Protein AF-0000000068840079 (afdb_homodimer)

Organism: Emiliania huxleyi (strain CCMP1516) (NCBI:txid280463)

Secondary structure (DSSP, 8-state):
--HHHHHHHHHHHHHHHHHHHHHHHHHHHS-SSS--TT-HHHHHHHHHHHHHHHHHHHHHHHHHHHHHHHHHHHHHHHHHHHHH-HHHHHHHHHHHHHHHS--PBTT----S----/--HHHHHHHHHHHHHHHHHHHHHHHHHHHS-SSS--TT-HHHHHHHHHHHHHHHHHHHHHHHHHHHHHHHHHHHHHHHHHHHHH-HHHHHHHHHHHHHHHS--PBTT--S-TT---

Sequence (232 aa):
MRAAPKRLAAFYSVLGVSFIALLLRTLLAQPLLPFRLDDAEWSSTWLLTTVADYYVSTLCLCGVIVATDGWRVGGLWAALCCVLGSAFACLWVVRRLLQRGTLRLAGSADGAFAYDMRAAPKRLAAFYSVLGVSFIALLLRTLLAQPLLPFRLDDAEWSSTWLLTTVADYYVSTLCLCGVIVATDGWRVGGLWAALCCVLGSAFACLWVVRRLLQRGTLRLAGSADGAFAYD

Radius of gyration: 18.55 Å; Cα contacts (8 Å, |Δi|>4): 318; chains: 2; bounding box: 38×61×53 Å

Solvent-accessible surface area (backbone atoms only — not comparable to full-atom values): 11900 Å² total; per-residue (Å²): 134,74,59,61,31,51,52,50,28,50,52,34,48,51,52,19,54,52,46,48,52,51,49,50,53,45,43,73,76,46,55,69,74,73,79,50,55,81,35,18,66,54,16,29,53,51,27,54,52,39,48,52,38,28,51,54,33,44,48,55,45,32,49,30,41,25,55,45,54,34,69,68,61,14,40,50,53,37,48,41,28,71,73,72,27,31,38,47,44,25,48,51,51,29,53,38,21,74,74,68,55,51,53,23,38,46,82,48,72,71,71,73,84,60,80,122,135,74,57,61,30,51,52,52,26,50,52,35,48,50,53,20,53,52,46,50,53,52,50,49,53,43,43,71,76,45,55,69,75,73,78,50,56,80,34,19,67,54,16,28,53,51,26,54,53,38,48,52,37,29,52,52,32,44,48,55,44,32,49,28,39,26,56,46,55,34,70,68,60,13,42,48,55,36,48,42,29,71,73,71,27,30,40,48,45,24,48,51,52,28,52,39,21,75,74,68,54,52,52,24,38,46,83,52,79,83,60,78,84,53,76,122

Foldseek 3Di:
DVVVVVVVVVVLVVLVVVLVVLVVVLCVVANPPPPDCVDPVNVVSVVVSVLSVQLSVLVVVLVVQCVVPNCPVSVVLSVCCNPVHCVSVVVVVVVCCVVPVDDDDPPPPPDDPPPD/DVVVVVVVVVVLVVLVVVLVVLVVVLCVVANPPPPDCVDPVNVVSVVVSVLSVQLSVLVVVLVVQCVVPNCPVSVVLSVCCNPVHCVSVVVVVVVCCVVPVDDDDPPPPPDDPPPD

InterPro domains:
  IPR009943 Protein of unknown function DUF1475 [PF07343] (11-99)

Nearest PDB structures (foldseek):
  2elb-assembly1_A-2  TM=3.733E-01  e=2.357E+00  Homo sapiens
  2q12-assembly1_A-2  TM=3.387E-01  e=2.642E+00  Homo sapiens
  6q0x-assembly1_A  TM=4.113E-01  e=7.816E+00  Saccharomyces cerevisiae W303
  2elb-assembly1_A-2  TM=3.711E-01  e=2.357E+00  Homo sapiens
  2q12-assembly1_A-2  TM=3.387E-01  e=2.642E+00  Homo sapiens

pLDDT: mean 91.7, std 16.76, range [23.38, 98.81]

Structure (mmCIF, N/CA/C/O backbone):
data_AF-0000000068840079-model_v1
#
loop_
_entity.id
_entity.type
_entity.pdbx_description
1 polymer 'Uncharacterized protein'
#
loop_
_atom_site.group_PDB
_atom_site.id
_atom_site.type_symbol
_atom_site.label_atom_id
_atom_site.label_alt_id
_atom_site.label_comp_id
_atom_site.label_asym_id
_atom_site.label_entity_id
_atom_site.label_seq_id
_atom_site.pdbx_PDB_ins_code
_atom_site.Cartn_x
_atom_site.Cartn_y
_atom_site.Cartn_z
_atom_site.occupancy
_atom_site.B_iso_or_equiv
_atom_site.auth_seq_id
_atom_site.auth_comp_id
_atom_site.auth_asym_id
_atom_site.auth_atom_id
_atom_site.pdbx_PDB_model_num
ATOM 1 N N . MET A 1 1 ? -19.469 21.344 3.562 1 44.03 1 MET A N 1
ATOM 2 C CA . MET A 1 1 ? -18.031 21.188 3.336 1 44.03 1 MET A CA 1
ATOM 3 C C . MET A 1 1 ? -17.531 19.859 3.885 1 44.03 1 MET A C 1
ATOM 5 O O . MET A 1 1 ? -16.375 19.484 3.674 1 44.03 1 MET A O 1
ATOM 9 N N . ARG A 1 2 ? -18.516 19.172 4.91 1 63.12 2 ARG A N 1
ATOM 10 C CA . ARG A 1 2 ? -18.281 17.938 5.66 1 63.12 2 ARG A CA 1
ATOM 11 C C . ARG A 1 2 ? -18.562 16.719 4.797 1 63.12 2 ARG A C 1
ATOM 13 O O . ARG A 1 2 ? -18.219 15.594 5.176 1 63.12 2 ARG A O 1
ATOM 20 N N . ALA A 1 3 ? -19.016 16.969 3.479 1 74.88 3 ALA A N 1
ATOM 21 C CA . ALA A 1 3 ? -19.531 15.867 2.668 1 74.88 3 ALA A CA 1
ATOM 22 C C . ALA A 1 3 ? -18.406 15.094 1.996 1 74.88 3 ALA A C 1
ATOM 24 O O . ALA A 1 3 ? -18.484 13.867 1.859 1 74.88 3 ALA A O 1
ATOM 25 N N . ALA A 1 4 ? -17.359 15.664 1.649 1 84.5 4 ALA A N 1
ATOM 26 C CA . ALA A 1 4 ? -16.266 15.047 0.891 1 84.5 4 ALA A CA 1
ATOM 27 C C . ALA A 1 4 ? -15.539 14 1.73 1 84.5 4 ALA A C 1
ATOM 29 O O . ALA A 1 4 ? -15.383 12.852 1.308 1 84.5 4 ALA A O 1
ATOM 30 N N . PRO A 1 5 ? -15.398 14.297 2.941 1 89.38 5 PRO A N 1
ATOM 31 C CA . PRO A 1 5 ? -14.75 13.273 3.76 1 89.38 5 PRO A CA 1
ATOM 32 C C . PRO A 1 5 ? -15.648 12.055 4.008 1 89.38 5 PRO A C 1
ATOM 34 O O . PRO A 1 5 ? -15.156 10.93 4.082 1 89.38 5 PRO A O 1
ATOM 37 N N . LYS A 1 6 ? -16.875 12.266 4.121 1 93.5 6 LYS A N 1
ATOM 38 C CA . LYS A 1 6 ? -17.797 11.148 4.352 1 93.5 6 LYS A CA 1
ATOM 39 C C . LYS A 1 6 ? -17.875 10.242 3.121 1 93.5 6 LYS A C 1
ATOM 41 O O . LYS A 1 6 ? -17.938 9.023 3.246 1 93.5 6 LYS A O 1
ATOM 46 N N . ARG A 1 7 ? -17.938 10.82 2.004 1 95.81 7 ARG A N 1
ATOM 47 C CA . ARG A 1 7 ? -17.969 10.039 0.77 1 95.81 7 ARG A CA 1
ATOM 48 C C . ARG A 1 7 ? -16.688 9.234 0.608 1 95.81 7 ARG A C 1
ATOM 50 O O . ARG A 1 7 ? -16.719 8.07 0.196 1 95.81 7 ARG A O 1
ATOM 57 N N . LEU A 1 8 ? -15.555 9.867 0.824 1 97 8 LEU A N 1
ATOM 58 C CA . LEU A 1 8 ? -14.289 9.156 0.757 1 97 8 LEU A CA 1
ATOM 59 C C . LEU A 1 8 ? -14.242 8.023 1.779 1 97 8 LEU A C 1
ATOM 61 O O . LEU A 1 8 ? -13.766 6.93 1.477 1 97 8 LEU A O 1
ATOM 65 N N . ALA A 1 9 ? -14.734 8.328 2.949 1 98.31 9 ALA A N 1
ATOM 66 C CA . ALA A 1 9 ? -14.781 7.289 3.975 1 98.31 9 ALA A CA 1
ATOM 67 C C . ALA A 1 9 ? -15.641 6.109 3.523 1 98.31 9 ALA A C 1
ATOM 69 O O . ALA A 1 9 ? -15.297 4.953 3.773 1 98.31 9 ALA A O 1
ATOM 70 N N . ALA A 1 10 ? -16.781 6.418 2.938 1 98.31 10 ALA A N 1
ATOM 71 C CA . ALA A 1 10 ? -17.641 5.359 2.402 1 98.31 10 ALA A CA 1
ATOM 72 C C . ALA A 1 10 ? -16.891 4.543 1.349 1 98.31 10 ALA A C 1
ATOM 74 O O . ALA A 1 10 ? -17 3.312 1.326 1 98.31 10 ALA A O 1
ATOM 75 N N . PHE A 1 11 ? -16.203 5.215 0.461 1 98.38 11 PHE A N 1
ATOM 76 C CA . PHE A 1 11 ? -15.422 4.559 -0.581 1 98.38 11 PHE A CA 1
ATOM 77 C C . PHE A 1 11 ? -14.422 3.582 0.027 1 98.38 11 PHE A C 1
ATOM 79 O O . PHE A 1 11 ? -14.383 2.41 -0.352 1 98.38 11 PHE A O 1
ATOM 86 N N . TYR A 1 12 ? -13.641 3.998 0.976 1 98.69 12 TYR A N 1
ATOM 87 C CA . TYR A 1 12 ? -12.617 3.145 1.579 1 98.69 12 TYR A CA 1
ATOM 88 C C . TYR A 1 12 ? -13.258 2.051 2.428 1 98.69 12 TYR A C 1
ATOM 90 O O . TYR A 1 12 ? -12.695 0.967 2.584 1 98.69 12 TYR A O 1
ATOM 98 N N . SER A 1 13 ? -14.453 2.314 3 1 98.75 13 SER A N 1
ATOM 99 C CA . SER A 1 13 ? -15.164 1.26 3.709 1 98.75 13 SER A CA 1
ATOM 100 C C . SER A 1 13 ? -15.555 0.126 2.768 1 98.75 13 SER A C 1
ATOM 102 O O . SER A 1 13 ? -15.367 -1.049 3.09 1 98.75 13 SER A O 1
ATOM 104 N N . VAL A 1 14 ? -16.078 0.481 1.646 1 98.69 14 VAL A N 1
ATOM 105 C CA . VAL A 1 14 ? -16.469 -0.521 0.663 1 98.69 14 VAL A CA 1
ATOM 106 C C . VAL A 1 14 ? -15.25 -1.293 0.183 1 98.69 14 VAL A C 1
ATOM 108 O O . VAL A 1 14 ? -15.281 -2.521 0.066 1 98.69 14 VAL A O 1
ATOM 111 N N . LEU A 1 15 ? -14.141 -0.587 -0.078 1 98.69 15 LEU A N 1
ATOM 112 C CA . LEU A 1 15 ? -12.898 -1.224 -0.501 1 98.69 15 LEU A CA 1
ATOM 113 C C . LEU A 1 15 ? -12.422 -2.23 0.541 1 98.69 15 LEU A C 1
ATOM 115 O O . LEU A 1 15 ? -12.102 -3.371 0.204 1 98.69 15 LEU A O 1
ATOM 119 N N . GLY A 1 16 ? -12.336 -1.801 1.787 1 98.75 16 GLY A N 1
ATOM 120 C CA . GLY A 1 16 ? -11.883 -2.662 2.867 1 98.75 16 GLY A CA 1
ATOM 121 C C . GLY A 1 16 ? -12.758 -3.889 3.061 1 98.75 16 GLY A C 1
ATOM 122 O O . GLY A 1 16 ? -12.25 -5.004 3.17 1 98.75 16 GLY A O 1
ATOM 123 N N . VAL A 1 17 ? -14.055 -3.775 3.084 1 98.62 17 VAL A N 1
ATOM 124 C CA . VAL A 1 17 ? -15 -4.875 3.271 1 98.62 17 VAL A CA 1
ATOM 125 C C . VAL A 1 17 ? -14.914 -5.832 2.086 1 98.62 17 VAL A C 1
ATOM 127 O O . VAL A 1 17 ? -14.945 -7.051 2.264 1 98.62 17 VAL A O 1
ATOM 130 N N . SER A 1 18 ? -14.875 -5.219 0.862 1 98.56 18 SER A N 1
ATOM 131 C CA . SER A 1 18 ? -14.734 -6.059 -0.323 1 98.56 18 SER A CA 1
ATOM 132 C C . SER A 1 18 ? -13.469 -6.902 -0.259 1 98.56 18 SER A C 1
ATOM 134 O O . SER A 1 18 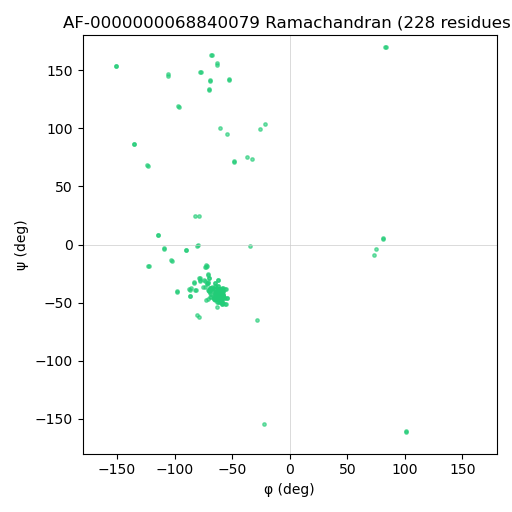? -13.477 -8.07 -0.647 1 98.56 18 SER A O 1
ATOM 136 N N . PHE A 1 19 ? -12.391 -6.301 0.222 1 98.75 19 PHE A N 1
ATOM 137 C CA . PHE A 1 19 ? -11.164 -7.086 0.308 1 98.75 19 PHE A CA 1
ATOM 138 C C . PHE A 1 19 ? -11.289 -8.18 1.362 1 98.75 19 PHE A C 1
ATOM 140 O O . PHE A 1 19 ? -10.773 -9.281 1.186 1 98.75 19 PHE A O 1
ATOM 147 N N . ILE A 1 20 ? -11.906 -7.922 2.463 1 98.62 20 ILE A N 1
ATOM 148 C CA . ILE A 1 20 ? -12.125 -8.945 3.479 1 98.62 20 ILE A CA 1
ATOM 149 C C . ILE A 1 20 ? -12.875 -10.125 2.867 1 98.62 20 ILE A C 1
ATOM 151 O O . ILE A 1 20 ? -12.508 -11.281 3.094 1 98.62 20 ILE A O 1
ATOM 155 N N . ALA A 1 21 ? -13.906 -9.898 2.127 1 98.56 21 ALA A N 1
ATOM 156 C CA . ALA A 1 21 ? -14.672 -10.953 1.474 1 98.56 21 ALA A CA 1
ATOM 157 C C . ALA A 1 21 ? -13.789 -11.758 0.524 1 98.56 21 ALA A C 1
ATOM 159 O O . ALA A 1 21 ? -13.859 -12.992 0.504 1 98.56 21 ALA A O 1
ATOM 160 N N . LEU A 1 22 ? -13 -11.023 -0.25 1 98.5 22 LEU A N 1
ATOM 161 C CA . LEU A 1 22 ? -12.086 -11.695 -1.166 1 98.5 22 LEU A CA 1
ATOM 162 C C . LEU A 1 22 ? -11.102 -12.578 -0.404 1 98.5 22 LEU A C 1
ATOM 164 O O . LEU A 1 22 ? -10.859 -13.727 -0.792 1 98.5 22 LEU A O 1
ATOM 168 N N . LEU A 1 23 ? -10.516 -12.039 0.615 1 98.31 23 LEU A N 1
ATOM 169 C CA . LEU A 1 23 ? -9.539 -12.766 1.416 1 98.31 23 LEU A CA 1
ATOM 170 C C . LEU A 1 23 ? -10.164 -14.008 2.047 1 98.31 23 LEU A C 1
ATOM 172 O O . LEU A 1 23 ? -9.555 -15.078 2.049 1 98.31 23 LEU A O 1
ATOM 176 N N . LEU A 1 24 ? -11.344 -13.891 2.566 1 98.19 24 LEU A N 1
ATOM 177 C CA . LEU A 1 24 ? -12.023 -15.023 3.176 1 98.19 24 LEU A CA 1
ATOM 178 C C . LEU A 1 24 ? -12.312 -16.109 2.139 1 98.19 24 LEU A C 1
ATOM 180 O O . LEU A 1 24 ? -12.133 -17.297 2.408 1 98.19 24 LEU A O 1
ATOM 184 N N . ARG A 1 25 ? -12.758 -15.719 1.019 1 98.19 25 ARG A N 1
ATOM 185 C CA . ARG A 1 25 ? -12.992 -16.672 -0.058 1 98.19 25 ARG A CA 1
ATOM 186 C C . ARG A 1 25 ? -11.719 -17.422 -0.422 1 98.19 25 ARG A C 1
ATOM 188 O O . ARG A 1 25 ? -11.734 -18.641 -0.635 1 98.19 25 ARG A O 1
ATOM 195 N N . THR A 1 26 ? -10.656 -16.656 -0.499 1 98.31 26 THR A N 1
ATOM 196 C CA . THR A 1 26 ? -9.367 -17.266 -0.827 1 98.31 26 THR A CA 1
ATOM 197 C C . THR A 1 26 ? -8.922 -18.219 0.272 1 98.31 26 THR A C 1
ATOM 199 O O . THR A 1 26 ? -8.516 -19.344 -0.01 1 98.31 26 THR A O 1
ATOM 202 N N . LEU A 1 27 ? -9 -17.828 1.508 1 97.75 27 LEU A N 1
ATOM 203 C CA . LEU A 1 27 ? -8.57 -18.625 2.646 1 97.75 27 LEU A CA 1
ATOM 204 C C . LEU A 1 27 ? -9.367 -19.922 2.732 1 97.75 27 LEU A C 1
ATOM 206 O O . LEU A 1 27 ? -8.82 -20.969 3.064 1 97.75 27 LEU A O 1
ATOM 210 N N . LEU A 1 28 ? -10.633 -19.891 2.441 1 97.75 28 LEU A N 1
ATOM 211 C CA . LEU A 1 28 ? -11.5 -21.062 2.52 1 97.75 28 LEU A CA 1
ATOM 212 C C . LEU A 1 28 ? -11.242 -22 1.353 1 97.75 28 LEU A C 1
ATOM 214 O O . LEU A 1 28 ? -11.273 -23.234 1.522 1 97.75 28 LEU A O 1
ATOM 218 N N . ALA A 1 29 ? -10.984 -21.516 0.251 1 97.69 29 ALA A N 1
ATOM 219 C CA . ALA A 1 29 ? -10.758 -22.344 -0.938 1 97.69 29 ALA A CA 1
ATOM 220 C C . ALA A 1 29 ? -9.328 -22.875 -0.967 1 97.69 29 ALA A C 1
ATOM 222 O O . ALA A 1 29 ? -9.094 -24 -1.399 1 97.69 29 ALA A O 1
ATOM 223 N N . GLN A 1 30 ? -8.43 -21.953 -0.549 1 98 30 GLN A N 1
ATOM 224 C CA . GLN A 1 30 ? -7.008 -22.25 -0.564 1 98 30 GLN A CA 1
ATOM 225 C C . GLN A 1 30 ? -6.336 -21.812 0.731 1 98 30 GLN A C 1
ATOM 227 O O . GLN A 1 30 ? -5.762 -20.719 0.798 1 98 30 GLN A O 1
ATOM 232 N N . PRO A 1 31 ? -6.367 -22.703 1.699 1 97.44 31 PRO A N 1
ATOM 233 C CA . PRO A 1 31 ? -5.715 -22.312 2.951 1 97.44 31 PRO A CA 1
ATOM 234 C C . PRO A 1 31 ? -4.281 -21.828 2.742 1 97.44 31 PRO A C 1
ATOM 236 O O . PRO A 1 31 ? -3.562 -22.359 1.891 1 97.44 31 PRO A O 1
ATOM 239 N N . LEU A 1 32 ? -3.914 -20.812 3.496 1 95.62 32 LEU A N 1
ATOM 240 C CA . LEU A 1 32 ? -2.615 -20.172 3.33 1 95.62 32 LEU A CA 1
ATOM 241 C C . LEU A 1 32 ? -1.486 -21.141 3.699 1 95.62 32 LEU A C 1
ATOM 243 O O . LEU A 1 32 ? -0.479 -21.219 2.992 1 95.62 32 LEU A O 1
ATOM 247 N N . LEU A 1 33 ? -1.715 -21.797 4.867 1 93.31 33 LEU A N 1
ATOM 248 C CA . LEU A 1 33 ? -0.702 -22.75 5.316 1 93.31 33 LEU A CA 1
ATOM 249 C C . LEU A 1 33 ? -1.17 -24.188 5.102 1 93.31 33 LEU A C 1
ATOM 251 O O . LEU A 1 33 ? -2.354 -24.484 5.27 1 93.31 33 LEU A O 1
ATOM 255 N N . PRO A 1 34 ? -0.209 -25.094 4.793 1 95.94 34 PRO A N 1
ATOM 256 C CA . PRO A 1 34 ? 1.179 -24.812 4.418 1 95.94 34 PRO A CA 1
ATOM 257 C C . PRO A 1 34 ? 1.293 -24.109 3.07 1 95.94 34 PRO A C 1
ATOM 259 O O . PRO A 1 34 ? 0.389 -24.219 2.236 1 95.94 34 PRO A O 1
ATOM 262 N N . PHE A 1 35 ? 2.367 -23.547 2.799 1 96.25 35 PHE A N 1
ATOM 263 C CA . PHE A 1 35 ? 2.611 -22.922 1.506 1 96.25 35 PHE A CA 1
ATOM 264 C C . PHE A 1 35 ? 2.75 -23.969 0.412 1 96.25 35 PHE A C 1
ATOM 266 O O . PHE A 1 35 ? 3.416 -24.984 0.604 1 96.25 35 PHE A O 1
ATOM 273 N N . ARG A 1 36 ? 2.092 -23.766 -0.699 1 97.69 36 ARG A N 1
ATOM 274 C CA . ARG A 1 36 ? 2.125 -24.672 -1.834 1 97.69 36 ARG A CA 1
ATOM 275 C C . ARG A 1 36 ? 2.582 -23.953 -3.102 1 97.69 36 ARG A C 1
ATOM 277 O O . ARG A 1 36 ? 1.874 -23.969 -4.109 1 97.69 36 ARG A O 1
ATOM 284 N N . LEU A 1 37 ? 3.73 -23.547 -3.186 1 97.5 37 LEU A N 1
ATOM 285 C CA . LEU A 1 37 ? 4.258 -22.703 -4.254 1 97.5 37 LEU A CA 1
ATOM 286 C C . LEU A 1 37 ? 4.402 -23.5 -5.551 1 97.5 37 LEU A C 1
ATOM 288 O O . LEU A 1 37 ? 4.488 -22.906 -6.633 1 97.5 37 LEU A O 1
ATOM 292 N N . ASP A 1 38 ? 4.406 -24.766 -5.453 1 97.56 38 ASP A N 1
ATOM 293 C CA . ASP A 1 38 ? 4.547 -25.609 -6.633 1 97.56 38 ASP A CA 1
ATOM 294 C C . ASP A 1 38 ? 3.184 -25.938 -7.234 1 97.56 38 ASP A C 1
ATOM 296 O O . ASP A 1 38 ? 3.105 -26.547 -8.305 1 97.56 38 ASP A O 1
ATOM 300 N N . ASP A 1 39 ? 2.17 -25.516 -6.57 1 97.81 39 ASP A N 1
ATOM 301 C CA . ASP A 1 39 ? 0.796 -25.703 -7.031 1 97.81 39 ASP A CA 1
ATOM 302 C C . ASP A 1 39 ? 0.292 -24.453 -7.758 1 97.81 39 ASP A C 1
ATOM 304 O O . ASP A 1 39 ? 0.128 -23.391 -7.145 1 97.81 39 ASP A O 1
ATOM 308 N N . ALA A 1 40 ? -0.025 -24.656 -8.969 1 97.88 40 ALA A N 1
ATOM 309 C CA . ALA A 1 40 ? -0.404 -23.516 -9.812 1 97.88 40 ALA A CA 1
ATOM 310 C C . ALA A 1 40 ? -1.695 -22.875 -9.32 1 97.88 40 ALA A C 1
ATOM 312 O O . ALA A 1 40 ? -1.827 -21.656 -9.328 1 97.88 40 ALA A O 1
ATOM 313 N N . GLU A 1 41 ? -2.611 -23.672 -8.945 1 98 41 GLU A N 1
ATOM 314 C CA . GLU A 1 41 ? -3.891 -23.141 -8.492 1 98 41 GLU A CA 1
ATOM 315 C C . GLU A 1 41 ? -3.727 -22.344 -7.199 1 98 41 GLU A C 1
ATOM 317 O O . GLU A 1 41 ? -4.285 -21.25 -7.062 1 98 41 GLU A O 1
ATOM 322 N N . TRP A 1 42 ? -3.031 -22.891 -6.309 1 98.5 42 TRP A N 1
ATOM 323 C CA . TRP A 1 42 ? -2.768 -22.188 -5.059 1 98.5 42 TRP A CA 1
ATOM 324 C C . TRP A 1 42 ? -2.025 -20.891 -5.316 1 98.5 42 TRP A C 1
ATOM 326 O O . TRP A 1 42 ? -2.451 -19.828 -4.859 1 98.5 42 TRP A O 1
ATOM 336 N N . SER A 1 43 ? -0.975 -21 -6.102 1 98.38 43 SER A N 1
ATOM 337 C CA . SER A 1 43 ? -0.135 -19.844 -6.352 1 98.38 43 SER A CA 1
ATOM 338 C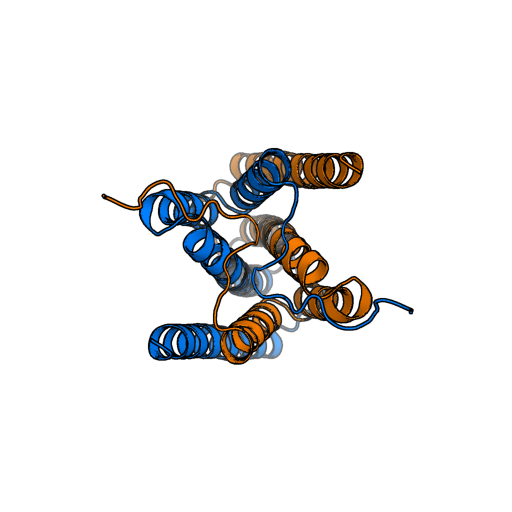 C . SER A 1 43 ? -0.899 -18.75 -7.105 1 98.38 43 SER A C 1
ATOM 340 O O . SER A 1 43 ? -0.768 -17.562 -6.801 1 98.38 43 SER A O 1
ATOM 342 N N . SER A 1 44 ? -1.652 -19.125 -8.039 1 98.25 44 SER A N 1
ATOM 343 C CA . SER A 1 44 ? -2.375 -18.141 -8.836 1 98.25 44 SER A CA 1
ATOM 344 C C . SER A 1 44 ? -3.488 -17.484 -8.023 1 98.25 44 SER A C 1
ATOM 346 O O . SER A 1 44 ? -3.732 -16.281 -8.156 1 98.25 44 SER A O 1
ATOM 348 N N . THR A 1 45 ? -4.188 -18.281 -7.215 1 98.44 45 THR A N 1
ATOM 349 C CA . THR A 1 45 ? -5.242 -17.734 -6.367 1 98.44 45 THR A CA 1
ATOM 350 C C . THR A 1 45 ? -4.676 -16.703 -5.395 1 98.44 45 THR A C 1
ATOM 352 O O . THR A 1 45 ? -5.219 -15.602 -5.258 1 98.44 45 THR A O 1
ATOM 355 N N . TRP A 1 46 ? -3.607 -16.984 -4.762 1 98.56 46 TRP A N 1
ATOM 356 C CA . TRP A 1 46 ? -2.98 -16.078 -3.809 1 98.56 46 TRP A CA 1
ATOM 357 C C . TRP A 1 46 ? -2.352 -14.891 -4.523 1 98.56 46 TRP A C 1
ATOM 359 O O . TRP A 1 46 ? -2.32 -13.781 -3.99 1 98.56 46 TRP A O 1
ATOM 369 N N . LEU A 1 47 ? -1.846 -15.109 -5.73 1 98.69 47 LEU A N 1
ATOM 370 C CA . LEU A 1 47 ? -1.343 -13.992 -6.523 1 98.69 47 LEU A CA 1
ATOM 371 C C . LEU A 1 47 ? -2.436 -12.961 -6.754 1 98.69 47 LEU A C 1
ATOM 373 O O . LEU A 1 47 ? -2.234 -11.766 -6.488 1 98.69 47 LEU A O 1
ATOM 377 N N . LEU A 1 48 ? -3.561 -13.398 -7.195 1 98.38 48 LEU A N 1
ATOM 378 C CA . LEU A 1 48 ? -4.652 -12.477 -7.504 1 98.38 48 LEU A CA 1
ATOM 379 C C . LEU A 1 48 ? -5.129 -11.758 -6.246 1 98.38 48 LEU A C 1
ATOM 381 O O . LEU A 1 48 ? -5.379 -10.555 -6.273 1 98.38 48 LEU A O 1
ATOM 385 N N . THR A 1 49 ? -5.273 -12.469 -5.184 1 98.62 49 THR A N 1
ATOM 386 C CA . THR A 1 49 ? -5.672 -11.859 -3.922 1 98.62 49 THR A CA 1
ATOM 387 C C . THR A 1 49 ? -4.621 -10.852 -3.449 1 98.62 49 THR A C 1
ATOM 389 O O . THR A 1 49 ? -4.961 -9.773 -2.957 1 98.62 49 THR A O 1
ATOM 392 N N . THR A 1 50 ? -3.324 -11.203 -3.576 1 98.5 50 THR A N 1
ATOM 393 C CA . THR A 1 50 ? -2.248 -10.305 -3.164 1 98.5 50 THR A CA 1
ATOM 394 C C . THR A 1 50 ? -2.203 -9.062 -4.051 1 98.5 50 THR A C 1
ATOM 396 O O . THR A 1 50 ? -1.911 -7.965 -3.576 1 98.5 50 THR A O 1
ATOM 399 N N . VAL A 1 51 ? -2.477 -9.258 -5.336 1 98.5 51 VAL A N 1
ATOM 400 C CA . VAL A 1 51 ? -2.582 -8.117 -6.238 1 98.5 51 VAL A CA 1
ATOM 401 C C . VAL A 1 51 ? -3.68 -7.172 -5.75 1 98.5 51 VAL A C 1
ATOM 403 O O . VAL A 1 51 ? -3.473 -5.961 -5.664 1 98.5 51 VAL A O 1
ATOM 406 N N . ALA A 1 52 ? -4.812 -7.711 -5.449 1 98.69 52 ALA A N 1
ATOM 407 C CA . ALA A 1 52 ? -5.887 -6.895 -4.898 1 98.69 52 ALA A CA 1
ATOM 408 C C . ALA A 1 52 ? -5.445 -6.203 -3.609 1 98.69 52 ALA A C 1
ATOM 410 O O . ALA A 1 52 ? -5.734 -5.023 -3.398 1 98.69 52 ALA A O 1
ATOM 411 N N . ASP A 1 53 ? -4.773 -6.945 -2.736 1 98.75 53 ASP A N 1
ATOM 412 C CA . ASP A 1 53 ? -4.27 -6.41 -1.477 1 98.75 53 ASP A CA 1
ATOM 413 C C . ASP A 1 53 ? -3.332 -5.227 -1.719 1 98.75 53 ASP A C 1
ATOM 415 O O . ASP A 1 53 ? -3.424 -4.207 -1.036 1 98.75 53 ASP A O 1
ATOM 419 N N . TYR A 1 54 ? -2.469 -5.348 -2.672 1 98.81 54 TYR A N 1
ATOM 420 C CA . TYR A 1 54 ? -1.542 -4.285 -3.039 1 98.81 54 TYR A CA 1
ATOM 421 C C . TYR A 1 54 ? -2.295 -3.035 -3.484 1 98.81 54 TYR A C 1
ATOM 423 O O . TYR A 1 54 ? -1.993 -1.928 -3.033 1 98.81 54 TYR A O 1
ATOM 431 N N . TYR A 1 55 ? -3.256 -3.191 -4.363 1 98.69 55 TYR A N 1
ATOM 432 C CA . TYR A 1 55 ? -3.945 -2.029 -4.914 1 98.69 55 TYR A CA 1
ATOM 433 C C . TYR A 1 55 ? -4.809 -1.357 -3.854 1 98.69 55 TYR A C 1
ATOM 435 O O . TYR A 1 55 ? -4.914 -0.129 -3.816 1 98.69 55 TYR A O 1
ATOM 443 N N . VAL A 1 56 ? -5.445 -2.076 -2.992 1 98.75 56 VAL A N 1
ATOM 444 C CA . VAL A 1 56 ? -6.246 -1.479 -1.93 1 98.75 56 VAL A CA 1
ATOM 445 C C . VAL A 1 56 ? -5.352 -0.663 -1.001 1 98.75 56 VAL A C 1
ATOM 447 O O . VAL A 1 56 ? -5.656 0.491 -0.69 1 98.75 56 VAL A O 1
ATOM 450 N N . SER A 1 57 ? -4.242 -1.223 -0.589 1 98.62 57 SER A N 1
ATOM 451 C CA . SER A 1 57 ? -3.303 -0.501 0.264 1 98.62 57 SER A CA 1
ATOM 452 C C . SER A 1 57 ? -2.738 0.723 -0.447 1 98.62 57 SER A C 1
ATOM 454 O O . SER A 1 57 ? -2.646 1.803 0.143 1 98.62 57 SER A O 1
ATOM 456 N N . THR A 1 58 ? -2.379 0.545 -1.64 1 98.56 58 THR A N 1
ATOM 457 C CA . THR A 1 58 ? -1.805 1.627 -2.432 1 98.56 58 THR A CA 1
ATOM 458 C C . THR A 1 58 ? -2.826 2.74 -2.646 1 98.56 58 THR A C 1
ATOM 460 O O . THR A 1 58 ? -2.471 3.922 -2.652 1 98.56 58 THR A O 1
ATOM 463 N N . LEU A 1 59 ? -4.062 2.402 -2.814 1 98.56 59 LEU A N 1
ATOM 464 C CA . LEU A 1 59 ? -5.102 3.414 -2.973 1 98.56 59 LEU A CA 1
ATOM 465 C C . LEU A 1 59 ? -5.25 4.242 -1.701 1 98.56 59 LEU A C 1
ATOM 467 O O . LEU A 1 59 ? -5.562 5.434 -1.764 1 98.56 59 LEU A O 1
ATOM 471 N N . CYS A 1 60 ? -5.027 3.621 -0.569 1 98.56 60 CYS A N 1
ATOM 472 C CA . CYS A 1 60 ? -4.996 4.395 0.668 1 98.56 60 CYS A CA 1
ATOM 473 C C . CYS A 1 60 ? -3.865 5.414 0.646 1 98.56 60 CYS A C 1
ATOM 475 O O . CYS A 1 60 ? -4.066 6.578 0.987 1 98.56 60 CYS A O 1
ATOM 477 N N . LEU A 1 61 ? -2.701 5.008 0.221 1 98.62 61 LEU A N 1
ATOM 478 C CA . LEU A 1 61 ? -1.579 5.934 0.098 1 98.62 61 LEU A CA 1
ATOM 479 C C . LEU A 1 61 ? -1.863 6.992 -0.96 1 98.62 61 LEU A C 1
ATOM 481 O O . LEU A 1 61 ? -1.521 8.164 -0.779 1 98.62 61 LEU A O 1
ATOM 485 N N . CYS A 1 62 ? -2.506 6.578 -2.027 1 98.44 62 CYS A N 1
ATOM 486 C CA . CYS A 1 62 ? -2.863 7.52 -3.082 1 98.44 62 CYS A CA 1
ATOM 487 C C . CYS A 1 62 ? -3.803 8.602 -2.553 1 98.44 62 CYS A C 1
ATOM 489 O O . CYS A 1 62 ? -3.725 9.758 -2.975 1 98.44 62 CYS A O 1
ATOM 491 N N . GLY A 1 63 ? -4.73 8.211 -1.67 1 98 63 GLY A N 1
ATOM 492 C CA . GLY A 1 63 ? -5.566 9.211 -1.024 1 98 63 GLY A CA 1
ATOM 493 C C . GLY A 1 63 ? -4.766 10.281 -0.304 1 98 63 GLY A C 1
ATOM 494 O O . GLY A 1 63 ? -5.094 11.469 -0.377 1 98 63 GLY A O 1
ATOM 495 N N . VAL A 1 64 ? -3.689 9.852 0.319 1 97.88 64 VAL A N 1
ATOM 496 C CA . VAL A 1 64 ? -2.801 10.773 1.015 1 97.88 64 VAL A CA 1
ATOM 497 C C . VAL A 1 64 ? -2.076 11.656 0.001 1 97.88 64 VAL A C 1
ATOM 499 O O . VAL A 1 64 ? -1.996 12.875 0.175 1 97.88 64 VAL A O 1
ATOM 502 N N . ILE A 1 65 ? -1.569 11.094 -1.038 1 98.12 65 ILE A N 1
ATOM 503 C CA . ILE A 1 65 ? -0.792 11.789 -2.059 1 98.12 65 ILE A CA 1
ATOM 504 C C . ILE A 1 65 ? -1.656 12.852 -2.73 1 98.12 65 ILE A C 1
ATOM 506 O O . ILE A 1 65 ? -1.25 14.008 -2.842 1 98.12 65 ILE A O 1
ATOM 510 N N . VAL A 1 66 ? -2.861 12.492 -3.115 1 97.56 66 VAL A N 1
ATOM 511 C CA . VAL A 1 66 ? -3.744 13.406 -3.832 1 97.56 66 VAL A CA 1
ATOM 512 C C . VAL A 1 66 ? -4.227 14.508 -2.891 1 97.56 66 VAL A C 1
ATOM 514 O O . VAL A 1 66 ? -4.34 15.664 -3.291 1 97.56 66 VAL A O 1
ATOM 517 N N . ALA A 1 67 ? -4.512 14.125 -1.669 1 96.38 67 ALA A N 1
ATOM 518 C CA . ALA A 1 67 ? -4.918 15.133 -0.69 1 96.38 67 ALA A CA 1
ATOM 519 C C . ALA A 1 67 ? -3.799 16.141 -0.442 1 96.38 67 ALA A C 1
ATOM 521 O O . ALA A 1 67 ? -4.059 17.312 -0.154 1 96.38 67 ALA A O 1
ATOM 522 N N . THR A 1 68 ? -2.576 15.719 -0.556 1 95.94 68 THR A N 1
ATOM 523 C CA . THR A 1 68 ? -1.414 16.531 -0.214 1 95.94 68 THR A CA 1
ATOM 524 C C . THR A 1 68 ? -0.988 17.391 -1.4 1 95.94 68 THR A C 1
ATOM 526 O O . THR A 1 68 ? -0.744 18.594 -1.248 1 95.94 68 THR A O 1
ATOM 529 N N . ASP A 1 69 ? -0.952 16.828 -2.578 1 96.31 69 ASP A N 1
ATOM 530 C CA . ASP A 1 69 ? -0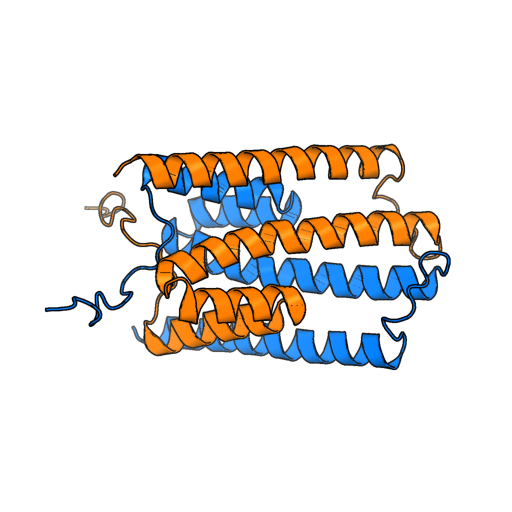.343 17.5 -3.721 1 96.31 69 ASP A CA 1
ATOM 531 C C . ASP A 1 69 ? -1.405 17.953 -4.723 1 96.31 69 ASP A C 1
ATOM 533 O O . ASP A 1 69 ? -1.083 18.562 -5.746 1 96.31 69 ASP A O 1
ATOM 537 N N . GLY A 1 70 ? -2.662 17.641 -4.496 1 96.06 70 GLY A N 1
ATOM 538 C CA . GLY A 1 70 ? -3.729 18 -5.426 1 96.06 70 GLY A CA 1
ATOM 539 C C . GLY A 1 70 ? -3.875 17 -6.559 1 96.06 70 GLY A C 1
ATOM 540 O O . GLY A 1 70 ? -3.031 16.109 -6.73 1 96.06 70 GLY A O 1
ATOM 541 N N . TRP A 1 71 ? -4.953 17.109 -7.355 1 95 71 TRP A N 1
ATOM 542 C CA . TRP A 1 71 ? -5.34 16.094 -8.336 1 95 71 TRP A CA 1
ATOM 543 C C . TRP A 1 71 ? -4.375 16.078 -9.516 1 95 71 TRP A C 1
ATOM 545 O O . TRP A 1 71 ? -4.172 15.031 -10.141 1 95 71 TRP A O 1
ATOM 555 N N . ARG A 1 72 ? -3.717 17.109 -9.828 1 96.12 72 ARG A N 1
ATOM 556 C CA . ARG A 1 72 ? -2.822 17.109 -10.984 1 96.12 72 ARG A CA 1
ATOM 557 C C . ARG A 1 72 ? -1.493 16.453 -10.648 1 96.12 72 ARG A C 1
ATOM 559 O O . ARG A 1 72 ? -1.125 15.445 -11.266 1 96.12 72 ARG A O 1
ATOM 566 N N . VAL A 1 73 ? -0.843 17.031 -9.703 1 96.81 73 VAL A N 1
ATOM 567 C CA . VAL A 1 73 ? 0.464 16.516 -9.32 1 96.81 73 VAL A CA 1
ATOM 568 C C . VAL A 1 73 ? 0.293 15.203 -8.562 1 96.81 73 VAL A C 1
ATOM 570 O O . VAL A 1 73 ? 0.945 14.203 -8.883 1 96.81 73 VAL A O 1
ATOM 573 N N . GLY A 1 74 ? -0.594 15.195 -7.617 1 98 74 GLY A N 1
ATOM 574 C CA . GLY A 1 74 ? -0.86 13.984 -6.855 1 98 74 GLY A CA 1
ATOM 575 C C . GLY A 1 74 ? -1.409 12.859 -7.703 1 98 74 GLY A C 1
ATOM 576 O O . GLY A 1 74 ? -1.07 11.688 -7.488 1 98 74 GLY A O 1
ATOM 577 N N . GLY A 1 75 ? -2.303 13.203 -8.609 1 97.62 75 GLY A N 1
ATOM 578 C CA . GLY A 1 75 ? -2.84 12.203 -9.516 1 97.62 75 GLY A CA 1
ATOM 579 C C . GLY A 1 75 ? -1.771 11.516 -10.352 1 97.62 75 GLY A C 1
ATOM 580 O O . GLY A 1 75 ? -1.859 10.312 -10.609 1 97.62 75 GLY A O 1
ATOM 581 N N . LEU A 1 76 ? -0.8 12.32 -10.789 1 97.75 76 LEU A N 1
ATOM 582 C CA . LEU A 1 76 ? 0.304 11.742 -11.547 1 97.75 76 LEU A CA 1
ATOM 583 C C . LEU A 1 76 ? 1.084 10.742 -10.703 1 97.75 76 LEU A C 1
ATOM 585 O O . LEU A 1 76 ? 1.355 9.625 -11.141 1 97.75 76 LEU A O 1
ATOM 589 N N . TRP A 1 77 ? 1.445 11.172 -9.508 1 97.75 77 TRP A N 1
ATOM 590 C CA . TRP A 1 77 ? 2.148 10.266 -8.602 1 97.75 77 TRP A CA 1
ATOM 591 C C . TRP A 1 77 ? 1.315 9.023 -8.32 1 97.75 77 TRP A C 1
ATOM 593 O O . TRP A 1 77 ? 1.844 7.91 -8.281 1 97.75 77 TRP A O 1
ATOM 603 N N . ALA A 1 78 ? 0.043 9.18 -8.117 1 98.31 78 ALA A N 1
ATOM 604 C CA . ALA A 1 78 ? -0.864 8.062 -7.875 1 98.31 78 ALA A CA 1
ATOM 605 C C . ALA A 1 78 ? -0.856 7.082 -9.039 1 98.31 78 ALA A C 1
ATOM 607 O O . ALA A 1 78 ? -0.766 5.871 -8.844 1 98.31 78 ALA A O 1
ATOM 608 N N . ALA A 1 79 ? -0.916 7.625 -10.219 1 98.12 79 ALA A N 1
ATOM 609 C CA . ALA A 1 79 ? -0.901 6.777 -11.406 1 98.12 79 ALA A CA 1
ATOM 610 C C . ALA A 1 79 ? 0.403 5.992 -11.508 1 98.12 79 ALA A C 1
ATOM 612 O O . ALA A 1 79 ? 0.395 4.805 -11.844 1 98.12 79 ALA A O 1
ATOM 613 N N . LEU A 1 80 ? 1.464 6.641 -11.25 1 97.81 80 LEU A N 1
ATOM 614 C CA . LEU A 1 80 ? 2.768 5.988 -11.289 1 97.81 80 LEU A CA 1
ATOM 615 C C . LEU A 1 80 ? 2.842 4.859 -10.273 1 97.81 80 LEU A C 1
ATOM 617 O O . LEU A 1 80 ? 3.328 3.768 -10.578 1 97.81 80 LEU A O 1
ATOM 621 N N . CYS A 1 81 ? 2.332 5.086 -9.055 1 98.19 81 CYS A N 1
ATOM 622 C CA . CYS A 1 81 ? 2.326 4.059 -8.023 1 98.19 81 CYS A CA 1
ATOM 623 C C . CYS A 1 81 ? 1.487 2.859 -8.453 1 98.19 81 CYS A C 1
ATOM 625 O O . CYS A 1 81 ? 1.833 1.716 -8.148 1 98.19 81 CYS A O 1
ATOM 627 N N . CYS A 1 82 ? 0.397 3.135 -9.18 1 97.62 82 CYS A N 1
ATOM 628 C CA . CYS A 1 82 ? -0.528 2.076 -9.562 1 97.62 82 CYS A CA 1
ATOM 629 C C . CYS A 1 82 ? 0.022 1.275 -10.742 1 97.62 82 CYS A C 1
ATOM 631 O O . CYS A 1 82 ? -0.174 0.061 -10.812 1 97.62 82 CYS A O 1
ATOM 633 N N . VAL A 1 83 ? 0.765 1.931 -11.562 1 95.5 83 VAL A N 1
ATOM 634 C CA . VAL A 1 83 ? 1.187 1.264 -12.789 1 95.5 83 VAL A CA 1
ATOM 635 C C . VAL A 1 83 ? 2.598 0.708 -12.617 1 95.5 83 VAL A C 1
ATOM 637 O O . VAL A 1 83 ? 2.883 -0.419 -13.031 1 95.5 83 VAL A O 1
ATOM 640 N N . LEU A 1 84 ? 3.471 1.52 -11.945 1 94.12 84 LEU A N 1
ATOM 641 C CA . LEU A 1 84 ? 4.875 1.145 -11.859 1 94.12 84 LEU A CA 1
ATOM 642 C C . LEU A 1 84 ? 5.203 0.567 -10.484 1 94.12 84 LEU A C 1
ATOM 644 O O . LEU A 1 84 ? 6.297 0.037 -10.273 1 94.12 84 LEU A O 1
ATOM 648 N N . GLY A 1 85 ? 4.297 0.751 -9.516 1 96.06 85 GLY A N 1
ATOM 649 C CA . GLY A 1 85 ? 4.395 -0.015 -8.289 1 96.06 85 GLY A CA 1
ATOM 650 C C . GLY A 1 85 ? 5.008 0.771 -7.141 1 96.06 85 GLY A C 1
ATOM 651 O O . GLY A 1 85 ? 4.988 2.004 -7.148 1 96.06 85 GLY A O 1
ATOM 652 N N . SER A 1 86 ? 5.48 -0.004 -6.168 1 98.12 86 SER A N 1
ATOM 653 C CA . SER A 1 86 ? 5.832 0.53 -4.859 1 98.12 86 SER A CA 1
ATOM 654 C C . SER A 1 86 ? 7.129 1.331 -4.918 1 98.12 86 SER A C 1
ATOM 656 O O . SER A 1 86 ? 7.406 2.137 -4.027 1 98.12 86 SER A O 1
ATOM 658 N N . ALA A 1 87 ? 7.938 1.13 -5.949 1 98.31 87 ALA A N 1
ATOM 659 C CA . ALA A 1 87 ? 9.141 1.943 -6.098 1 98.31 87 ALA A CA 1
ATOM 660 C C . ALA A 1 87 ? 8.789 3.426 -6.191 1 98.31 87 ALA A C 1
ATOM 662 O O . ALA A 1 87 ? 9.5 4.273 -5.637 1 98.31 87 ALA A O 1
ATOM 663 N N . PHE A 1 88 ? 7.715 3.742 -6.844 1 98 88 PHE A N 1
ATOM 664 C CA . PHE A 1 88 ? 7.324 5.141 -6.984 1 98 88 PHE A CA 1
ATOM 665 C C . PHE A 1 88 ? 6.664 5.648 -5.707 1 98 88 PHE A C 1
ATOM 667 O O . PHE A 1 88 ? 6.719 6.84 -5.402 1 98 88 PHE A O 1
ATOM 674 N N . ALA A 1 89 ? 6.008 4.734 -4.938 1 98.56 89 ALA A N 1
ATOM 675 C CA . ALA A 1 89 ? 5.566 5.113 -3.598 1 98.56 89 ALA A CA 1
ATOM 676 C C . ALA A 1 89 ? 6.75 5.555 -2.736 1 98.56 89 ALA A C 1
ATOM 678 O O . ALA A 1 89 ? 6.688 6.59 -2.07 1 98.56 89 ALA A O 1
ATOM 679 N N . CYS A 1 90 ? 7.797 4.754 -2.809 1 98.75 90 CYS A N 1
ATOM 680 C CA . CYS A 1 90 ? 9 5.102 -2.061 1 98.75 90 CYS A CA 1
ATOM 681 C C . CYS A 1 90 ? 9.578 6.426 -2.537 1 98.75 90 CYS A C 1
ATOM 683 O O . CYS A 1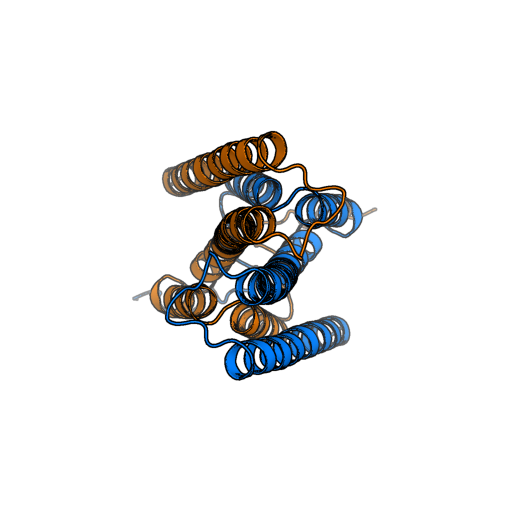 90 ? 10.008 7.25 -1.727 1 98.75 90 CYS A O 1
ATOM 685 N N . LEU A 1 91 ? 9.617 6.582 -3.82 1 98.56 91 LEU A N 1
ATOM 686 C CA . LEU A 1 91 ? 10.172 7.82 -4.359 1 98.56 91 LEU A CA 1
ATOM 687 C C . LEU A 1 91 ? 9.375 9.031 -3.873 1 98.56 91 LEU A C 1
ATOM 689 O O . LEU A 1 91 ? 9.953 10.055 -3.508 1 98.56 91 LEU A O 1
ATOM 693 N N . TRP A 1 92 ? 8.086 8.914 -3.881 1 98.56 92 TRP A N 1
ATOM 694 C CA . TRP A 1 92 ? 7.254 10.016 -3.408 1 98.56 92 TRP A CA 1
ATOM 695 C C . TRP A 1 92 ? 7.527 10.312 -1.938 1 98.56 92 TRP A C 1
ATOM 697 O O . TRP A 1 92 ? 7.656 11.477 -1.548 1 98.56 92 TRP A O 1
ATOM 707 N N . VAL A 1 93 ? 7.613 9.312 -1.133 1 98.44 93 VAL A N 1
ATOM 708 C CA . VAL A 1 93 ? 7.855 9.461 0.299 1 98.44 93 VAL A CA 1
ATOM 709 C C . VAL A 1 93 ? 9.219 10.109 0.531 1 98.44 93 VAL A C 1
ATOM 711 O O . VAL A 1 93 ? 9.344 11.008 1.367 1 98.44 93 VAL A O 1
ATOM 714 N N . VAL A 1 94 ? 10.219 9.648 -0.21 1 98.25 94 VAL A N 1
ATOM 715 C CA . VAL A 1 94 ? 11.562 10.219 -0.097 1 98.25 94 VAL A CA 1
ATOM 716 C C . VAL A 1 94 ? 11.531 11.695 -0.465 1 98.25 94 VAL A C 1
ATOM 718 O O . VAL A 1 94 ? 12.102 12.531 0.241 1 98.25 94 VAL A O 1
ATOM 721 N N . ARG A 1 95 ? 10.867 11.977 -1.601 1 97.12 95 ARG A N 1
ATOM 722 C CA . ARG A 1 95 ? 10.711 13.359 -2.02 1 97.12 95 ARG A CA 1
ATOM 723 C C . ARG A 1 95 ? 10.07 14.195 -0.916 1 97.12 95 ARG A C 1
ATOM 725 O O . ARG A 1 95 ? 10.547 15.289 -0.602 1 97.12 95 ARG A O 1
ATOM 732 N N . ARG A 1 96 ? 9.055 13.719 -0.337 1 95.81 96 ARG A N 1
ATOM 733 C CA . ARG A 1 96 ? 8.328 14.414 0.72 1 95.81 96 ARG A CA 1
ATOM 734 C C . ARG A 1 96 ? 9.219 14.633 1.94 1 95.81 96 ARG A C 1
ATOM 736 O O . ARG A 1 96 ? 9.242 15.727 2.506 1 95.81 96 ARG A O 1
ATOM 743 N N . LEU A 1 97 ? 9.914 13.656 2.371 1 96.19 97 LEU A N 1
ATOM 744 C CA . LEU A 1 97 ? 10.789 13.727 3.541 1 96.19 97 LEU A CA 1
ATOM 745 C C . LEU A 1 97 ? 11.914 14.734 3.322 1 96.19 97 LEU A C 1
ATOM 747 O O . LEU A 1 97 ? 12.25 15.492 4.23 1 96.19 97 LEU A O 1
ATOM 751 N N . LEU A 1 98 ? 12.445 14.727 2.162 1 95.69 98 LEU A N 1
ATOM 752 C CA . LEU A 1 98 ? 13.562 15.625 1.873 1 95.69 98 LEU A CA 1
ATOM 753 C C . LEU A 1 98 ? 13.07 17.062 1.726 1 95.69 98 LEU A C 1
ATOM 755 O O . LEU A 1 98 ? 13.789 18 2.08 1 95.69 98 LEU A O 1
ATOM 759 N N . GLN A 1 99 ? 11.867 17.25 1.255 1 93.69 99 GLN A N 1
ATOM 760 C CA . GLN A 1 99 ? 11.336 18.594 1.011 1 93.69 99 GLN A CA 1
ATOM 761 C C . GLN A 1 99 ? 10.703 19.172 2.271 1 93.69 99 GLN A C 1
ATOM 763 O O . GLN A 1 99 ? 10.836 20.359 2.551 1 93.69 99 GLN A O 1
ATOM 768 N N . ARG A 1 100 ? 9.992 18.312 3.049 1 92.25 100 ARG A N 1
ATOM 769 C CA . ARG A 1 100 ? 9.148 18.859 4.109 1 92.25 100 ARG A CA 1
ATOM 770 C C . ARG A 1 100 ? 9.539 18.297 5.469 1 92.25 100 ARG A C 1
ATOM 772 O O . ARG A 1 100 ? 9.109 18.797 6.508 1 92.25 100 ARG A O 1
ATOM 779 N N . GLY A 1 101 ? 10.234 17.203 5.449 1 92.56 101 GLY A N 1
ATOM 780 C CA . GLY A 1 101 ? 10.828 16.672 6.668 1 92.56 101 GLY A CA 1
ATOM 781 C C . GLY A 1 101 ? 9.844 15.891 7.52 1 92.56 101 GLY A C 1
ATOM 782 O O . GLY A 1 101 ? 10.141 15.547 8.664 1 92.56 101 GLY A O 1
ATOM 783 N N . THR A 1 102 ? 8.586 15.68 7.016 1 91.44 102 THR A N 1
ATOM 784 C CA . THR A 1 102 ? 7.617 14.953 7.828 1 91.44 102 THR A CA 1
ATOM 785 C C . THR A 1 102 ? 6.617 14.211 6.949 1 91.44 102 THR A C 1
ATOM 787 O O . THR A 1 102 ? 6.367 14.617 5.809 1 91.44 102 THR A O 1
ATOM 790 N N . LEU A 1 103 ? 6.09 13.156 7.508 1 96.06 103 LEU A N 1
ATOM 791 C CA . LEU A 1 103 ? 5.008 12.398 6.891 1 96.06 103 LEU A CA 1
ATOM 792 C C . LEU A 1 103 ? 3.73 12.5 7.719 1 96.06 103 LEU A C 1
ATOM 794 O O . LEU A 1 103 ? 2.764 11.781 7.469 1 96.06 103 LEU A O 1
ATOM 798 N N . ARG A 1 104 ? 3.732 13.312 8.68 1 95.38 104 ARG A N 1
ATOM 799 C CA . ARG A 1 104 ? 2.584 13.445 9.57 1 95.38 104 ARG A CA 1
ATOM 800 C C . ARG A 1 104 ? 1.404 14.094 8.844 1 95.38 104 ARG A C 1
ATOM 802 O O . ARG A 1 104 ? 1.578 15.055 8.102 1 95.38 104 ARG A O 1
ATOM 809 N N . LEU A 1 105 ? 0.247 13.578 9.18 1 95.12 105 LEU A N 1
ATOM 810 C CA . LEU A 1 105 ? -0.956 14.172 8.602 1 95.12 105 LEU A CA 1
ATOM 811 C C . LEU A 1 105 ? -1.315 15.469 9.312 1 95.12 105 LEU A C 1
ATOM 813 O O . LEU A 1 105 ? -1.053 15.617 10.516 1 95.12 105 LEU A O 1
ATOM 817 N N . ALA A 1 106 ? -1.897 16.359 8.562 1 91.38 106 ALA A N 1
ATOM 818 C CA . ALA A 1 106 ? -2.352 17.625 9.117 1 91.38 106 ALA A CA 1
ATOM 819 C C . ALA A 1 106 ? -3.436 17.406 10.172 1 91.38 106 ALA A C 1
ATOM 821 O O . ALA A 1 106 ? -4.184 16.438 10.109 1 91.38 106 ALA A O 1
ATOM 822 N N . GLY A 1 107 ? -3.594 18.344 11.07 1 83.25 107 GLY A N 1
ATOM 823 C CA . GLY A 1 107 ? -4.633 18.297 12.086 1 83.25 107 GLY A CA 1
ATOM 824 C C . GLY A 1 107 ? -4.363 17.281 13.18 1 83.25 107 GLY A C 1
ATOM 825 O O . GLY A 1 107 ? -5.258 16.953 13.953 1 83.25 107 GLY A O 1
ATOM 826 N N . SER A 1 108 ? -3.451 16.578 12.945 1 69.25 108 SER A N 1
ATOM 827 C CA . SER A 1 108 ? -3.111 15.617 13.977 1 69.25 108 SER A CA 1
ATOM 828 C C . SER A 1 108 ? -2.875 16.297 15.32 1 69.25 108 SER A C 1
ATOM 830 O O . SER A 1 108 ? -2.395 17.438 15.367 1 69.25 108 SER A O 1
ATOM 832 N N . ALA A 1 109 ? -4 16.344 16.188 1 55.25 109 ALA A N 1
ATOM 833 C CA . ALA A 1 109 ? -3.916 16.938 17.516 1 55.25 109 ALA A CA 1
ATOM 834 C C . ALA A 1 109 ? -2.473 16.984 18 1 55.25 109 ALA A C 1
ATOM 836 O O . ALA A 1 109 ? -1.722 16.016 17.828 1 55.25 109 ALA A O 1
ATOM 837 N N . ASP A 1 110 ? -1.795 18.234 17.969 1 46.91 110 ASP A N 1
ATOM 838 C CA . ASP A 1 110 ? -0.721 18.266 18.969 1 46.91 110 ASP A CA 1
ATOM 839 C C . ASP A 1 110 ? -1.105 17.469 20.219 1 46.91 110 ASP A C 1
ATOM 841 O O . ASP A 1 110 ? -0.59 17.734 21.297 1 46.91 110 ASP A O 1
ATOM 845 N N . GLY A 1 111 ? -2.092 16.969 20.312 1 37.5 111 GLY A N 1
ATOM 846 C CA . GLY A 1 111 ? -2.414 16.875 21.734 1 37.5 111 GLY A CA 1
ATOM 847 C C . GLY A 1 111 ? -1.192 16.953 22.625 1 37.5 111 GLY A C 1
ATOM 848 O O . GLY A 1 111 ? -0.062 17 22.141 1 37.5 111 GLY A O 1
ATOM 849 N N . ALA A 1 112 ? -1.333 16.25 24.031 1 38.44 112 ALA A N 1
ATOM 850 C CA . ALA A 1 112 ? -1.337 15.867 25.438 1 38.44 112 ALA A CA 1
ATOM 851 C C . ALA A 1 112 ? -0.001 15.258 25.844 1 38.44 112 ALA A C 1
ATOM 853 O O . ALA A 1 112 ? 0.2 14.906 27.016 1 38.44 112 ALA A O 1
ATOM 854 N N . PHE A 1 113 ? 0.73 14.461 25.047 1 32.88 113 PHE A N 1
ATOM 855 C CA . PHE A 1 113 ? 1.844 14.109 25.922 1 32.88 113 PHE A CA 1
ATOM 856 C C . PHE A 1 113 ? 2.857 15.242 26 1 32.88 113 PHE A C 1
ATOM 858 O O . PHE A 1 113 ? 3.898 15.195 25.344 1 32.88 113 PHE A O 1
ATOM 865 N N . ALA A 1 114 ? 2.545 16.422 25.781 1 32.44 114 ALA A N 1
ATOM 866 C CA . ALA A 1 114 ? 3.326 17.375 26.562 1 32.44 114 ALA A CA 1
ATOM 867 C C . ALA A 1 114 ? 3.375 16.984 28.031 1 32.44 114 ALA A C 1
ATOM 869 O O . ALA A 1 114 ? 2.357 17.031 28.734 1 32.44 114 ALA A O 1
ATOM 870 N N . TYR A 1 115 ? 4.059 15.984 28.484 1 25.12 115 TYR A N 1
ATOM 871 C CA . TYR A 1 115 ? 4.508 15.977 29.875 1 25.12 115 TYR A CA 1
ATOM 872 C C . TYR A 1 115 ? 4.82 17.391 30.359 1 25.12 115 TYR A C 1
ATOM 874 O O . TYR A 1 115 ? 5.672 18.078 29.781 1 25.12 115 TYR A O 1
ATOM 882 N N . ASP A 1 116 ? 3.807 18.266 30.625 1 23.38 116 ASP A N 1
ATOM 883 C CA . ASP A 1 116 ? 4.145 19.094 31.781 1 23.38 116 ASP A CA 1
ATOM 884 C C . ASP A 1 116 ? 4.652 18.234 32.938 1 23.38 116 ASP A C 1
ATOM 886 O O . ASP A 1 116 ? 4.148 17.141 33.188 1 23.38 116 ASP A O 1
ATOM 890 N N . MET B 1 1 ? 18.281 18.156 14.461 1 43.53 1 MET B N 1
ATOM 891 C CA . MET B 1 1 ? 16.875 17.766 14.461 1 43.53 1 MET B CA 1
ATOM 892 C C . MET B 1 1 ? 16.453 17.266 13.086 1 43.53 1 MET B C 1
ATOM 894 O O . MET B 1 1 ? 15.312 16.812 12.906 1 43.53 1 MET B O 1
ATOM 898 N N . ARG B 1 2 ? 17.422 17.688 11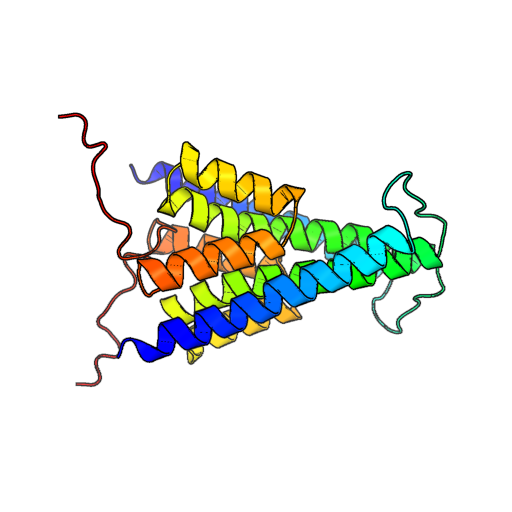.922 1 62.97 2 ARG B N 1
ATOM 899 C CA . ARG B 1 2 ? 17.25 17.438 10.492 1 62.97 2 ARG B CA 1
ATOM 900 C C . ARG B 1 2 ? 17.656 16 10.133 1 62.97 2 ARG B C 1
ATOM 902 O O . ARG B 1 2 ? 17.375 15.539 9.023 1 62.97 2 ARG B O 1
ATOM 90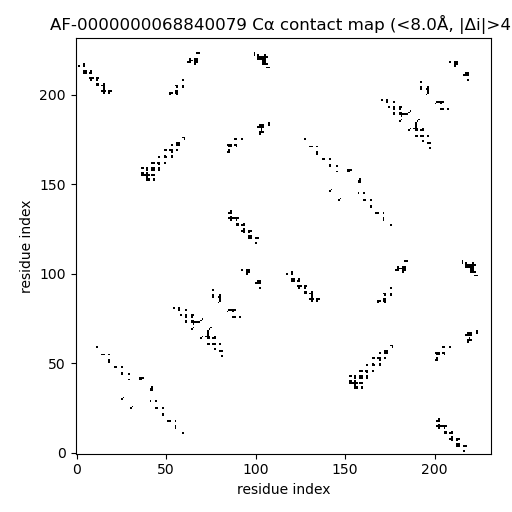9 N N . ALA B 1 3 ? 18.125 15.188 11.203 1 74.88 3 ALA B N 1
ATOM 910 C CA . ALA B 1 3 ? 18.766 13.898 10.922 1 74.88 3 ALA B CA 1
ATOM 911 C C . ALA B 1 3 ? 17.719 12.805 10.727 1 74.88 3 ALA B C 1
ATOM 913 O O . ALA B 1 3 ? 17.891 11.914 9.891 1 74.88 3 ALA B O 1
ATOM 914 N N . ALA B 1 4 ? 16.641 12.812 11.352 1 84.31 4 ALA B N 1
ATOM 915 C CA . ALA B 1 4 ? 15.641 11.75 11.344 1 84.31 4 ALA B CA 1
ATOM 916 C C . ALA B 1 4 ? 14.961 11.648 9.977 1 84.31 4 ALA B C 1
ATOM 918 O O . ALA B 1 4 ? 14.906 10.562 9.383 1 84.31 4 ALA B O 1
ATOM 919 N N . PRO B 1 5 ? 14.758 12.75 9.398 1 89.31 5 PRO B N 1
ATOM 920 C CA . PRO B 1 5 ? 14.156 12.648 8.07 1 89.31 5 PRO B CA 1
ATOM 921 C C . PRO B 1 5 ? 15.133 12.109 7.023 1 89.31 5 PRO B C 1
ATOM 923 O O . PRO B 1 5 ? 14.727 11.391 6.105 1 89.31 5 PRO B O 1
ATOM 926 N N . LYS B 1 6 ? 16.328 12.414 7.156 1 93.44 6 LYS B N 1
ATOM 927 C CA . LYS B 1 6 ? 17.312 11.93 6.199 1 93.44 6 LYS B CA 1
ATOM 928 C C . LYS B 1 6 ? 17.516 10.414 6.328 1 93.44 6 LYS B C 1
ATOM 930 O O . LYS B 1 6 ? 17.672 9.719 5.324 1 93.44 6 LYS B O 1
ATOM 935 N N . ARG B 1 7 ? 17.562 9.969 7.496 1 95.81 7 ARG B N 1
ATOM 936 C CA . ARG B 1 7 ? 17.688 8.531 7.723 1 95.81 7 ARG B CA 1
ATOM 937 C C . ARG B 1 7 ? 16.484 7.781 7.172 1 95.81 7 ARG B C 1
ATOM 939 O O . ARG B 1 7 ? 16.625 6.719 6.566 1 95.81 7 ARG B O 1
ATOM 946 N N . LEU B 1 8 ? 15.32 8.281 7.469 1 97 8 LEU B N 1
ATOM 947 C CA . LEU B 1 8 ? 14.109 7.664 6.934 1 97 8 LEU B CA 1
ATOM 948 C C . LEU B 1 8 ? 14.117 7.691 5.406 1 97 8 LEU B C 1
ATOM 950 O O . LEU B 1 8 ? 13.734 6.711 4.766 1 97 8 LEU B O 1
ATOM 954 N N . ALA B 1 9 ? 14.531 8.812 4.883 1 98.31 9 ALA B N 1
ATOM 955 C CA . ALA B 1 9 ? 14.625 8.906 3.428 1 98.31 9 ALA B CA 1
ATOM 956 C C . ALA B 1 9 ? 15.586 7.863 2.865 1 98.31 9 ALA B C 1
ATOM 958 O O . ALA B 1 9 ? 15.32 7.266 1.817 1 98.31 9 ALA B O 1
ATOM 959 N N . ALA B 1 10 ? 16.719 7.703 3.527 1 98.31 10 ALA B N 1
ATOM 960 C CA . ALA B 1 10 ? 17.656 6.672 3.111 1 98.31 10 ALA B CA 1
ATOM 961 C C . ALA B 1 10 ? 17.016 5.285 3.162 1 98.31 10 ALA B C 1
ATOM 963 O O . ALA B 1 10 ? 17.219 4.473 2.254 1 98.31 10 ALA B O 1
ATOM 964 N N . PHE B 1 11 ? 16.312 5.008 4.234 1 98.38 11 PHE B N 1
ATOM 965 C CA . PHE B 1 11 ? 15.625 3.736 4.395 1 98.38 11 PHE B CA 1
ATOM 966 C C . PHE B 1 11 ? 14.68 3.48 3.227 1 98.38 11 PHE B C 1
ATOM 968 O O . PHE B 1 11 ? 14.742 2.426 2.592 1 98.38 11 PHE B O 1
ATOM 975 N N . TYR B 1 12 ? 13.836 4.406 2.887 1 98.69 12 TYR B N 1
ATOM 976 C CA . TYR B 1 12 ? 12.867 4.227 1.812 1 98.69 12 TYR B CA 1
ATOM 977 C C . TYR B 1 12 ? 13.555 4.203 0.454 1 98.69 12 TYR B C 1
ATOM 979 O O . TYR B 1 12 ? 13.07 3.568 -0.485 1 98.69 12 TYR B O 1
ATOM 987 N N . SER B 1 13 ? 14.703 4.898 0.317 1 98.75 13 SER B N 1
ATOM 988 C CA . SER B 1 13 ? 15.477 4.797 -0.92 1 98.75 13 SER B CA 1
ATOM 989 C C . SER B 1 13 ? 15.984 3.377 -1.141 1 98.75 13 SER B C 1
ATOM 991 O O . SER B 1 13 ? 15.875 2.838 -2.244 1 98.75 13 SER B O 1
ATOM 993 N N . VAL B 1 14 ? 16.5 2.787 -0.12 1 98.69 14 VAL B N 1
ATOM 994 C CA . VAL B 1 14 ? 17.016 1.425 -0.215 1 98.69 14 VAL B CA 1
ATOM 995 C C . VAL B 1 14 ? 15.867 0.463 -0.525 1 98.69 14 VAL B C 1
ATOM 997 O O . VAL B 1 14 ? 16 -0.427 -1.367 1 98.69 14 VAL B O 1
ATOM 1000 N N . LEU B 1 15 ? 14.727 0.651 0.148 1 98.69 15 LEU B N 1
ATOM 1001 C CA . LEU B 1 15 ? 13.555 -0.18 -0.099 1 98.69 15 LEU B CA 1
ATOM 1002 C C . LEU B 1 15 ? 13.117 -0.089 -1.559 1 98.69 15 LEU B C 1
ATOM 1004 O O . LEU B 1 15 ? 12.891 -1.112 -2.207 1 98.69 15 LEU B O 1
ATOM 1008 N N . GLY B 1 16 ? 12.961 1.126 -2.064 1 98.75 16 GLY B N 1
ATOM 1009 C CA . GLY B 1 16 ? 12.539 1.341 -3.439 1 98.75 16 GLY B CA 1
ATOM 1010 C C . GLY B 1 16 ? 13.492 0.751 -4.457 1 98.75 16 GLY B C 1
ATOM 1011 O O . GLY B 1 16 ? 13.07 0.065 -5.391 1 98.75 16 GLY B O 1
ATOM 1012 N N . VAL B 1 17 ? 14.789 0.943 -4.34 1 98.62 17 VAL B N 1
ATOM 1013 C CA . VAL B 1 17 ? 15.805 0.436 -5.258 1 98.62 17 VAL B CA 1
ATOM 1014 C C . VAL B 1 17 ? 15.836 -1.09 -5.199 1 98.62 17 VAL B C 1
ATOM 1016 O O . VAL B 1 17 ? 15.961 -1.753 -6.234 1 98.62 17 VAL B O 1
ATOM 1019 N N . SER B 1 18 ? 15.789 -1.611 -3.941 1 98.56 18 SER B N 1
ATOM 1020 C CA . SER B 1 18 ? 15.758 -3.062 -3.795 1 98.56 18 SER B CA 1
ATOM 1021 C C . SER B 1 18 ? 14.555 -3.664 -4.52 1 98.56 18 SER B C 1
ATOM 1023 O O . SER B 1 18 ? 14.672 -4.719 -5.145 1 98.56 18 SER B O 1
ATOM 1025 N N . PHE B 1 19 ? 13.422 -2.996 -4.406 1 98.75 19 PHE B N 1
ATOM 1026 C CA . PHE B 1 19 ? 12.25 -3.537 -5.094 1 98.75 19 PHE B CA 1
ATOM 1027 C C . PHE B 1 19 ? 12.422 -3.443 -6.605 1 98.75 19 PHE B C 1
ATOM 1029 O O . PHE B 1 19 ? 12 -4.34 -7.34 1 98.75 19 PHE B O 1
ATOM 1036 N N . ILE B 1 20 ? 12.984 -2.402 -7.129 1 98.62 20 ILE B N 1
ATOM 1037 C CA . ILE B 1 20 ? 13.242 -2.289 -8.562 1 98.62 20 ILE B CA 1
ATOM 1038 C C . ILE B 1 20 ? 14.102 -3.467 -9.023 1 98.62 20 ILE B C 1
ATOM 1040 O O . ILE B 1 20 ? 13.82 -4.078 -10.055 1 98.62 20 ILE B O 1
ATOM 1044 N N . ALA B 1 21 ? 15.133 -3.793 -8.32 1 98.56 21 ALA B N 1
ATOM 1045 C CA . ALA B 1 21 ? 16 -4.918 -8.664 1 98.56 21 ALA B CA 1
ATOM 1046 C C . ALA B 1 21 ? 15.219 -6.227 -8.672 1 98.56 21 ALA B C 1
ATOM 1048 O O . ALA B 1 21 ? 15.375 -7.043 -9.586 1 98.56 21 ALA B O 1
ATOM 1049 N N . LEU B 1 22 ? 14.406 -6.395 -7.629 1 98.5 22 LEU B N 1
ATOM 1050 C CA . LEU B 1 22 ? 13.57 -7.594 -7.562 1 98.5 22 LEU B CA 1
ATOM 1051 C C . LEU B 1 22 ? 12.633 -7.672 -8.758 1 98.5 22 LEU B C 1
ATOM 1053 O O . LEU B 1 22 ? 12.492 -8.727 -9.375 1 98.5 22 LEU B O 1
ATOM 1057 N N . LEU B 1 23 ? 11.977 -6.598 -9.047 1 98.31 23 LEU B N 1
ATOM 1058 C CA . LEU B 1 23 ? 11.023 -6.547 -10.156 1 98.31 23 LEU B CA 1
ATOM 1059 C C . LEU B 1 23 ? 11.711 -6.836 -11.484 1 98.31 23 LEU B C 1
ATOM 1061 O O . LEU B 1 23 ? 11.188 -7.578 -12.312 1 98.31 23 LEU B O 1
ATOM 1065 N N . LEU B 1 24 ? 12.844 -6.27 -11.695 1 98.19 24 LEU B N 1
ATOM 1066 C CA . LEU B 1 24 ? 13.594 -6.496 -12.93 1 98.19 24 LEU B CA 1
ATOM 1067 C C . LEU B 1 24 ? 14 -7.961 -13.055 1 98.19 24 LEU B C 1
ATOM 1069 O O . LEU B 1 24 ? 13.898 -8.547 -14.133 1 98.19 24 LEU B O 1
ATOM 1073 N N . ARG B 1 25 ? 14.453 -8.531 -12.008 1 98.25 25 ARG B N 1
ATOM 1074 C CA . ARG B 1 25 ? 14.805 -9.945 -12.008 1 98.25 25 ARG B CA 1
ATOM 1075 C C . ARG B 1 25 ? 13.602 -10.805 -12.375 1 98.25 25 ARG B C 1
ATOM 1077 O O . ARG B 1 25 ? 13.719 -11.758 -13.148 1 98.25 25 ARG B O 1
ATOM 1084 N N . THR B 1 26 ? 12.492 -10.453 -11.789 1 98.31 26 THR B N 1
ATOM 1085 C CA . THR B 1 26 ? 11.266 -11.188 -12.07 1 98.31 26 THR B CA 1
ATOM 1086 C C . THR B 1 26 ? 10.859 -11.023 -13.531 1 98.31 26 THR B C 1
ATOM 1088 O O . THR B 1 26 ? 10.547 -12 -14.211 1 98.31 26 THR B O 1
ATOM 1091 N N . LEU B 1 27 ? 10.859 -9.82 -14.047 1 97.75 27 LEU B N 1
ATOM 1092 C CA . LEU B 1 27 ? 10.453 -9.516 -15.414 1 97.75 27 LEU B CA 1
ATOM 1093 C C . LEU B 1 27 ? 11.344 -10.242 -16.422 1 97.75 27 LEU B C 1
ATOM 1095 O O . LEU B 1 27 ? 10.867 -10.719 -17.453 1 97.75 27 LEU B O 1
ATOM 1099 N N . LEU B 1 28 ? 12.625 -10.336 -16.156 1 97.81 28 LEU B N 1
ATOM 1100 C CA . LEU B 1 28 ? 13.578 -10.977 -17.047 1 97.81 28 LEU B CA 1
ATOM 1101 C C . LEU B 1 28 ? 13.438 -12.492 -17.016 1 97.81 28 LEU B C 1
ATOM 1103 O O . LEU B 1 28 ? 13.555 -13.164 -18.047 1 97.81 28 LEU B O 1
ATOM 1107 N N . ALA B 1 29 ? 13.172 -13.031 -15.93 1 97.75 29 ALA B N 1
ATOM 1108 C CA . ALA B 1 29 ? 13.055 -14.484 -15.773 1 97.75 29 ALA B CA 1
ATOM 1109 C C . ALA B 1 29 ? 11.672 -14.961 -16.203 1 97.75 29 ALA B C 1
ATOM 1111 O O . ALA B 1 29 ? 11.539 -16.047 -16.781 1 97.75 29 ALA B O 1
ATOM 1112 N N . GLN B 1 30 ? 10.695 -14.109 -15.82 1 98 30 GLN B N 1
ATOM 1113 C CA . GLN B 1 30 ? 9.297 -14.43 -16.078 1 98 30 GLN B CA 1
ATOM 1114 C C . GLN B 1 30 ? 8.547 -13.219 -16.625 1 98 30 GLN B C 1
ATOM 1116 O O . GLN B 1 30 ? 7.883 -12.5 -15.859 1 98 30 GLN B O 1
ATOM 1121 N N . PRO B 1 31 ? 8.609 -13.062 -17.938 1 97.44 31 PRO B N 1
ATOM 1122 C CA . PRO B 1 31 ? 7.887 -11.906 -18.469 1 97.44 31 PRO B CA 1
ATOM 1123 C C . PRO B 1 31 ? 6.43 -11.859 -18.016 1 97.44 31 PRO B C 1
ATOM 1125 O O . PRO B 1 31 ? 5.785 -12.906 -17.891 1 97.44 31 PRO B O 1
ATOM 1128 N N . LEU B 1 32 ? 5.969 -10.664 -17.766 1 95.5 32 LEU B N 1
ATOM 1129 C CA . LEU B 1 32 ? 4.629 -10.469 -17.219 1 95.5 32 LEU B CA 1
ATOM 1130 C C . LEU B 1 32 ? 3.564 -10.906 -18.219 1 95.5 32 LEU B C 1
ATOM 1132 O O . LEU B 1 32 ? 2.594 -11.57 -17.859 1 95.5 32 LEU B O 1
ATOM 1136 N N . LEU B 1 33 ? 3.809 -10.422 -19.484 1 93.31 33 LEU B N 1
ATOM 1137 C CA . LEU B 1 33 ? 2.859 -10.781 -20.531 1 93.31 33 LEU B CA 1
ATOM 1138 C C . LEU B 1 33 ? 3.447 -11.844 -21.469 1 93.31 33 LEU B C 1
ATOM 1140 O O . LEU B 1 33 ? 4.645 -11.82 -21.75 1 93.31 33 LEU B O 1
ATOM 1144 N N . PRO B 1 34 ? 2.566 -12.766 -21.969 1 95.88 34 PRO B N 1
ATOM 1145 C CA . PRO B 1 34 ? 1.175 -12.977 -21.562 1 95.88 34 PRO B CA 1
ATOM 1146 C C . PRO B 1 34 ? 1.051 -13.547 -20.156 1 95.88 34 PRO B C 1
ATOM 1148 O O . PRO B 1 34 ? 1.983 -14.18 -19.656 1 95.88 34 PRO B O 1
ATOM 1151 N N . PHE B 1 35 ? -0.065 -13.453 -19.594 1 96.25 35 PHE B N 1
ATOM 1152 C CA . PHE B 1 35 ? -0.314 -14.039 -18.281 1 96.25 35 PHE B CA 1
ATOM 1153 C C . PHE B 1 35 ? -0.333 -15.562 -18.359 1 96.25 35 PHE B C 1
ATOM 1155 O O . PHE B 1 35 ? -0.934 -16.141 -19.266 1 96.25 35 PHE B O 1
ATOM 1162 N N . ARG B 1 36 ? 0.362 -16.219 -17.438 1 97.69 36 ARG B N 1
ATOM 1163 C CA . ARG B 1 36 ? 0.437 -17.672 -17.391 1 97.69 36 ARG B CA 1
ATOM 1164 C C . ARG B 1 36 ? -0.028 -18.188 -16.031 1 97.69 36 ARG B C 1
ATOM 1166 O O . ARG B 1 36 ? 0.714 -18.891 -15.344 1 97.69 36 ARG B O 1
ATOM 1173 N N . LEU B 1 37 ? -1.222 -18.078 -15.703 1 97.5 37 LEU B N 1
ATOM 1174 C CA . LEU B 1 37 ? -1.773 -18.359 -14.391 1 97.5 37 LEU B CA 1
ATOM 1175 C C . LEU B 1 37 ? -1.811 -19.859 -14.133 1 97.5 37 LEU B C 1
ATOM 1177 O O . LEU B 1 37 ? -1.897 -20.312 -12.984 1 97.5 37 LEU B O 1
ATOM 1181 N N . ASP B 1 38 ? -1.709 -20.625 -15.148 1 97.56 38 ASP B N 1
ATOM 1182 C CA . ASP B 1 38 ? -1.742 -22.078 -15.016 1 97.56 38 ASP B CA 1
ATOM 1183 C C . ASP B 1 38 ? -0.337 -22.641 -14.82 1 97.56 38 ASP B C 1
ATOM 1185 O O . ASP B 1 38 ? -0.172 -23.828 -14.578 1 97.56 38 ASP B O 1
ATOM 1189 N N . ASP B 1 39 ? 0.614 -21.781 -14.898 1 97.88 39 ASP B N 1
ATOM 1190 C CA . ASP B 1 39 ? 2.014 -22.141 -14.68 1 97.88 39 ASP B CA 1
ATOM 1191 C C . ASP B 1 39 ? 2.443 -21.844 -13.25 1 97.88 39 ASP B C 1
ATOM 1193 O O . ASP B 1 39 ? 2.516 -20.672 -12.852 1 97.88 39 ASP B O 1
ATOM 1197 N N . ALA B 1 40 ? 2.805 -22.875 -12.594 1 97.88 40 ALA B N 1
ATOM 1198 C CA . ALA B 1 40 ? 3.123 -22.75 -11.18 1 97.88 40 ALA B CA 1
ATOM 1199 C C . ALA B 1 40 ? 4.344 -21.859 -10.969 1 97.88 40 ALA B C 1
ATOM 1201 O O . ALA B 1 40 ? 4.383 -21.047 -10.039 1 97.88 40 ALA B O 1
ATOM 1202 N N . GLU B 1 41 ? 5.309 -22.016 -11.781 1 98 41 GLU B N 1
ATOM 1203 C CA . GLU B 1 41 ? 6.527 -21.219 -11.641 1 98 41 GLU B CA 1
ATOM 1204 C C . GLU B 1 41 ? 6.258 -19.75 -11.891 1 98 41 GLU B C 1
ATOM 1206 O O . GLU B 1 41 ? 6.723 -18.891 -11.133 1 98 41 GLU B O 1
ATOM 1211 N N . TRP B 1 42 ? 5.574 -19.484 -12.922 1 98.5 42 TRP B N 1
ATOM 1212 C CA . TRP B 1 42 ? 5.215 -18.109 -13.219 1 98.5 42 TRP B CA 1
ATOM 1213 C C . TRP B 1 42 ? 4.379 -17.5 -12.094 1 98.5 42 TRP B C 1
ATOM 1215 O O . TRP B 1 42 ? 4.703 -16.438 -11.578 1 98.5 42 TRP B O 1
ATOM 1225 N N . SER B 1 43 ? 3.379 -18.25 -11.695 1 98.38 43 SER B N 1
ATOM 1226 C CA . SER B 1 43 ? 2.459 -17.75 -10.688 1 98.38 43 SER B CA 1
ATOM 1227 C C . SER B 1 43 ? 3.164 -17.547 -9.352 1 98.38 43 SER B C 1
ATOM 1229 O O . SER B 1 43 ? 2.932 -16.547 -8.664 1 98.38 43 SER B O 1
ATOM 1231 N N . SER B 1 44 ? 3.973 -18.438 -8.992 1 98.25 44 SER B N 1
ATOM 1232 C CA . SER B 1 44 ? 4.645 -18.328 -7.699 1 98.25 44 SER B CA 1
ATOM 1233 C C . SER B 1 44 ? 5.672 -17.203 -7.699 1 98.25 44 SER B C 1
ATOM 1235 O O . SER B 1 44 ? 5.824 -16.484 -6.703 1 98.25 44 SER B O 1
ATOM 1237 N N . THR B 1 45 ? 6.402 -17.062 -8.797 1 98.38 45 THR B N 1
ATOM 1238 C CA . THR B 1 45 ? 7.383 -15.977 -8.906 1 98.38 45 THR B CA 1
ATOM 1239 C C . THR B 1 45 ? 6.703 -14.617 -8.789 1 98.38 45 THR B C 1
ATOM 1241 O O . THR B 1 45 ? 7.152 -13.75 -8.039 1 98.38 45 THR B O 1
ATOM 1244 N N . TRP B 1 46 ? 5.633 -14.406 -9.469 1 98.5 46 TRP B N 1
ATOM 1245 C CA . TRP B 1 46 ? 4.906 -13.141 -9.43 1 98.5 46 TRP B CA 1
ATOM 1246 C C . TRP B 1 46 ? 4.211 -12.953 -8.086 1 98.5 46 TRP B C 1
ATOM 1248 O O . TRP B 1 46 ? 4.07 -11.82 -7.605 1 98.5 46 TRP B O 1
ATOM 1258 N N . LEU B 1 47 ? 3.781 -14.047 -7.477 1 98.69 47 LEU B N 1
ATOM 1259 C CA . LEU B 1 47 ? 3.221 -13.953 -6.133 1 98.69 47 LEU B CA 1
ATOM 1260 C C . LEU B 1 47 ? 4.234 -13.367 -5.16 1 98.69 47 LEU B C 1
ATOM 1262 O O . LEU B 1 47 ? 3.932 -12.406 -4.445 1 98.69 47 LEU B O 1
ATOM 1266 N N . LEU B 1 48 ? 5.402 -13.898 -5.164 1 98.38 48 LEU B N 1
ATOM 1267 C CA . LEU B 1 48 ? 6.434 -13.445 -4.238 1 98.38 48 LEU B CA 1
ATOM 1268 C C . LEU B 1 48 ? 6.809 -11.992 -4.508 1 98.38 48 LEU B C 1
ATOM 1270 O O . LEU B 1 48 ? 6.965 -11.203 -3.57 1 98.38 48 LEU B O 1
ATOM 1274 N N . THR B 1 49 ? 6.965 -11.641 -5.734 1 98.56 49 THR B N 1
ATOM 1275 C CA . THR B 1 49 ? 7.277 -10.266 -6.086 1 98.56 49 THR B CA 1
ATOM 1276 C C . THR B 1 49 ? 6.137 -9.328 -5.684 1 98.56 49 THR B C 1
ATOM 1278 O O . THR B 1 49 ? 6.379 -8.227 -5.188 1 98.56 49 THR B O 1
ATOM 1281 N N . THR B 1 50 ? 4.871 -9.758 -5.898 1 98.56 50 THR B N 1
ATOM 1282 C CA . THR B 1 50 ? 3.717 -8.945 -5.535 1 98.56 50 THR B CA 1
ATOM 1283 C C . THR B 1 50 ? 3.611 -8.805 -4.02 1 98.56 50 THR B C 1
ATOM 1285 O O . THR B 1 50 ? 3.223 -7.746 -3.518 1 98.56 50 THR B O 1
ATOM 1288 N N . VAL B 1 51 ? 3.947 -9.867 -3.312 1 98.5 51 VAL B N 1
ATOM 1289 C CA . VAL B 1 51 ? 3.996 -9.789 -1.855 1 98.5 51 VAL B CA 1
ATOM 1290 C C . VAL B 1 51 ? 5.004 -8.727 -1.431 1 98.5 51 VAL B C 1
ATOM 1292 O O . VAL B 1 51 ? 4.703 -7.879 -0.581 1 98.5 51 VAL B O 1
ATOM 1295 N N . ALA B 1 52 ? 6.164 -8.766 -2.006 1 98.69 52 ALA B N 1
ATOM 1296 C CA . ALA B 1 52 ? 7.156 -7.73 -1.717 1 98.69 52 ALA B CA 1
ATOM 1297 C C . ALA B 1 52 ? 6.621 -6.344 -2.062 1 98.69 52 ALA B C 1
ATOM 1299 O O . ALA B 1 52 ? 6.816 -5.391 -1.305 1 98.69 52 ALA B O 1
ATOM 1300 N N . ASP B 1 53 ? 5.973 -6.227 -3.213 1 98.75 53 ASP B N 1
ATOM 1301 C CA . ASP B 1 53 ? 5.383 -4.969 -3.654 1 98.75 53 ASP B CA 1
ATOM 1302 C C . ASP B 1 53 ? 4.371 -4.449 -2.639 1 98.75 53 ASP B C 1
ATOM 1304 O O . ASP B 1 53 ? 4.359 -3.258 -2.314 1 98.75 53 ASP B O 1
ATOM 1308 N N . TYR B 1 54 ? 3.553 -5.297 -2.119 1 98.81 54 TYR B N 1
ATOM 1309 C CA . TYR B 1 54 ? 2.562 -4.949 -1.105 1 98.81 54 TYR B CA 1
ATOM 1310 C C . TYR B 1 54 ? 3.236 -4.406 0.15 1 98.81 54 TYR B C 1
ATOM 1312 O O . TYR B 1 54 ? 2.838 -3.365 0.676 1 98.81 54 TYR B O 1
ATOM 1320 N N . TYR B 1 55 ? 4.23 -5.102 0.637 1 98.69 55 TYR B N 1
ATOM 1321 C CA . TYR B 1 55 ? 4.848 -4.703 1.896 1 98.69 55 TYR B CA 1
ATOM 1322 C C . TYR B 1 55 ? 5.621 -3.402 1.734 1 98.69 55 TYR B C 1
ATOM 1324 O O . TYR B 1 55 ? 5.629 -2.559 2.635 1 98.69 55 TYR B O 1
ATOM 1332 N N . VAL B 1 56 ? 6.277 -3.184 0.647 1 98.75 56 VAL B N 1
ATOM 1333 C CA . VAL B 1 56 ? 6.996 -1.935 0.427 1 98.75 56 VAL B CA 1
ATOM 1334 C C . VAL B 1 56 ? 6.012 -0.768 0.391 1 98.75 56 VAL B C 1
ATOM 1336 O O . VAL B 1 56 ? 6.219 0.247 1.062 1 98.75 56 VAL B O 1
ATOM 1339 N N . SER B 1 57 ? 4.941 -0.901 -0.339 1 98.62 57 SER B N 1
ATOM 1340 C CA . SER B 1 57 ? 3.922 0.142 -0.394 1 98.62 57 SER B CA 1
ATOM 1341 C C . SER B 1 57 ? 3.287 0.369 0.974 1 98.62 57 SER B C 1
ATOM 1343 O O . SER B 1 57 ? 3.094 1.513 1.393 1 98.62 57 SER B O 1
ATOM 1345 N N . THR B 1 58 ? 2.984 -0.679 1.623 1 98.56 58 THR B N 1
ATOM 1346 C CA . THR B 1 58 ? 2.35 -0.606 2.936 1 98.56 58 THR B CA 1
ATOM 1347 C C . THR B 1 58 ? 3.289 0.036 3.953 1 98.56 58 THR B C 1
ATOM 1349 O O . THR B 1 58 ? 2.844 0.774 4.836 1 98.56 58 THR B O 1
ATOM 1352 N N . LEU B 1 59 ? 4.551 -0.217 3.852 1 98.56 59 LEU B N 1
ATOM 1353 C CA . LEU B 1 59 ? 5.512 0.405 4.754 1 98.56 59 LEU B CA 1
ATOM 1354 C C . LEU B 1 59 ? 5.555 1.915 4.547 1 98.56 59 LEU B C 1
ATOM 1356 O O . LEU B 1 59 ? 5.781 2.67 5.496 1 98.56 59 LEU B O 1
ATOM 1360 N N . CYS B 1 60 ? 5.344 2.34 3.322 1 98.56 60 CYS B N 1
ATOM 1361 C CA . CYS B 1 60 ? 5.211 3.773 3.09 1 98.56 60 CYS B CA 1
ATOM 1362 C C . CYS B 1 60 ? 4.004 4.336 3.834 1 98.56 60 CYS B C 1
ATOM 1364 O O . CYS B 1 60 ? 4.109 5.371 4.496 1 98.56 60 CYS B O 1
ATOM 1366 N N . LEU B 1 61 ? 2.893 3.666 3.77 1 98.62 61 LEU B N 1
ATOM 1367 C CA . LEU B 1 61 ? 1.71 4.094 4.508 1 98.62 61 LEU B CA 1
ATOM 1368 C C . LEU B 1 61 ? 1.947 4.008 6.012 1 98.62 61 LEU B C 1
ATOM 1370 O O . LEU B 1 61 ? 1.512 4.879 6.762 1 98.62 61 LEU B O 1
ATOM 1374 N N . CYS B 1 62 ? 2.65 2.977 6.414 1 98.44 62 CYS B N 1
ATOM 1375 C CA . CYS B 1 62 ? 2.969 2.824 7.828 1 98.44 62 CYS B CA 1
ATOM 1376 C C . CYS B 1 62 ? 3.805 3.996 8.328 1 98.44 62 CYS B C 1
ATOM 1378 O O . CYS B 1 62 ? 3.652 4.43 9.477 1 98.44 62 CYS B O 1
ATOM 1380 N N . GLY B 1 63 ? 4.742 4.473 7.492 1 98 63 GLY B N 1
ATOM 1381 C CA . GLY B 1 63 ? 5.477 5.676 7.852 1 98 63 GLY B CA 1
ATOM 1382 C C . GLY B 1 63 ? 4.57 6.859 8.156 1 98 63 GLY B C 1
ATOM 1383 O O . GLY B 1 63 ? 4.809 7.602 9.109 1 98 63 GLY B O 1
ATOM 1384 N N . VAL B 1 64 ? 3.51 6.965 7.379 1 97.94 64 VAL B N 1
ATOM 1385 C CA . VAL B 1 64 ? 2.531 8.031 7.586 1 97.94 64 VAL B CA 1
ATOM 1386 C C . VAL B 1 64 ? 1.776 7.789 8.891 1 97.94 64 VAL B C 1
ATOM 1388 O O . VAL B 1 64 ? 1.598 8.711 9.695 1 97.94 64 VAL B O 1
ATOM 1391 N N . ILE B 1 65 ? 1.348 6.598 9.133 1 98.12 65 ILE B N 1
ATOM 1392 C CA . ILE B 1 65 ? 0.555 6.227 10.297 1 98.12 65 ILE B CA 1
ATOM 1393 C C . ILE B 1 65 ? 1.359 6.48 11.57 1 98.12 65 ILE B C 1
ATOM 1395 O O . ILE B 1 65 ? 0.871 7.129 12.5 1 98.12 65 ILE B O 1
ATOM 1399 N N . VAL B 1 66 ? 2.605 6.055 11.586 1 97.56 66 VAL B N 1
ATOM 1400 C CA . VAL B 1 66 ? 3.441 6.18 12.781 1 97.56 66 VAL B CA 1
ATOM 1401 C C . VAL B 1 66 ? 3.803 7.645 13.008 1 97.56 66 VAL B C 1
ATOM 1403 O O . VAL B 1 66 ? 3.84 8.109 14.148 1 97.56 66 VAL B O 1
ATOM 1406 N N . ALA B 1 67 ? 4.078 8.336 11.93 1 96.38 67 ALA B N 1
ATOM 1407 C CA . ALA B 1 67 ? 4.371 9.758 12.055 1 96.38 67 ALA B CA 1
ATOM 1408 C C . ALA B 1 67 ? 3.174 10.516 12.609 1 96.38 67 ALA B C 1
ATOM 1410 O O . ALA B 1 67 ? 3.336 11.523 13.305 1 96.38 67 ALA B O 1
ATOM 1411 N N . THR B 1 68 ? 1.986 10.062 12.328 1 96 68 THR B N 1
ATOM 1412 C CA . THR B 1 68 ? 0.756 10.766 12.672 1 96 68 THR B CA 1
ATOM 1413 C C . THR B 1 68 ? 0.308 10.398 14.086 1 96 68 THR B C 1
ATOM 1415 O O . THR B 1 68 ? -0.026 11.281 14.883 1 96 68 THR B O 1
ATOM 1418 N N . ASP B 1 69 ? 0.352 9.141 14.438 1 96.31 69 ASP B N 1
ATOM 1419 C CA . ASP B 1 69 ? -0.269 8.68 15.672 1 96.31 69 ASP B CA 1
ATOM 1420 C C . ASP B 1 69 ? 0.787 8.305 16.703 1 96.31 69 ASP B C 1
ATOM 1422 O O . ASP B 1 69 ? 0.453 7.914 17.828 1 96.31 69 ASP B O 1
ATOM 1426 N N . GLY B 1 70 ? 2.064 8.375 16.375 1 96.06 70 GLY B N 1
ATOM 1427 C CA . GLY B 1 70 ? 3.131 7.984 17.281 1 96.06 70 GLY B CA 1
ATOM 1428 C C . GLY B 1 70 ? 3.395 6.488 17.281 1 96.06 70 GLY B C 1
ATOM 1429 O O . GLY B 1 70 ? 2.625 5.719 16.703 1 96.06 70 GLY B O 1
ATOM 1430 N N . TRP B 1 71 ? 4.484 6.039 17.922 1 95.06 71 TRP B N 1
ATOM 1431 C CA . TRP B 1 71 ? 4.984 4.672 17.812 1 95.06 71 TRP B CA 1
ATOM 1432 C C . TRP B 1 71 ? 4.062 3.699 18.531 1 95.06 71 TRP B C 1
ATOM 1434 O O . TRP B 1 71 ? 3.957 2.531 18.156 1 95.06 71 TRP B O 1
ATOM 1444 N N . ARG B 1 72 ? 3.338 4.074 19.5 1 96.06 72 ARG B N 1
ATOM 1445 C CA . ARG B 1 72 ? 2.484 3.141 20.234 1 96.06 72 ARG B CA 1
ATOM 1446 C C . ARG B 1 72 ? 1.198 2.855 19.453 1 96.06 72 ARG B C 1
ATOM 1448 O O . ARG B 1 72 ? 0.927 1.71 19.094 1 96.06 72 ARG B O 1
ATOM 1455 N N . VAL B 1 73 ? 0.468 3.908 19.266 1 96.75 73 VAL B N 1
ATOM 1456 C CA . VAL B 1 73 ? -0.808 3.756 18.562 1 96.75 73 VAL B CA 1
ATOM 1457 C C . VAL B 1 73 ? -0.562 3.477 17.078 1 96.75 73 VAL B C 1
ATOM 1459 O O . VAL B 1 73 ? -1.127 2.535 16.516 1 96.75 73 VAL B O 1
ATOM 1462 N N . GLY B 1 74 ? 0.297 4.25 16.5 1 98 74 GLY B N 1
ATOM 1463 C CA . GLY B 1 74 ? 0.629 4.051 15.094 1 98 74 GLY B CA 1
ATOM 1464 C C . GLY B 1 74 ? 1.289 2.711 14.82 1 98 74 GLY B C 1
ATOM 1465 O O . GLY B 1 74 ? 1.034 2.086 13.789 1 98 74 GLY B O 1
ATOM 1466 N N . GLY B 1 75 ? 2.191 2.33 15.719 1 97.62 75 GLY B N 1
ATOM 1467 C CA . GLY B 1 75 ? 2.83 1.031 15.578 1 97.62 75 GLY B CA 1
ATOM 1468 C C . GLY B 1 75 ? 1.844 -0.121 15.578 1 97.62 75 GLY B C 1
ATOM 1469 O O . GLY B 1 75 ? 2.031 -1.102 14.852 1 97.62 75 GLY B O 1
ATOM 1470 N N . LEU B 1 76 ? 0.824 -0.001 16.422 1 97.75 76 LEU B N 1
ATOM 1471 C CA . LEU B 1 76 ? -0.209 -1.031 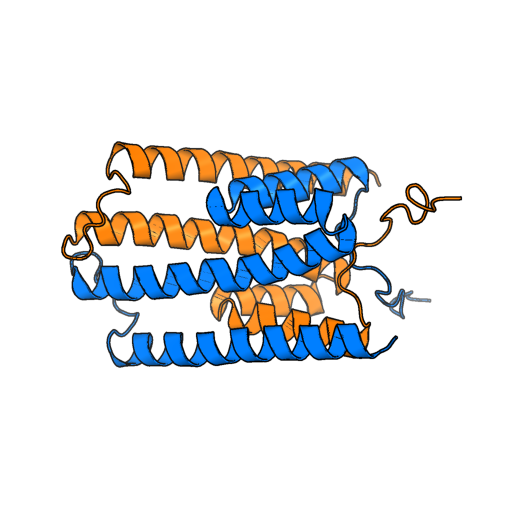16.453 1 97.75 76 LEU B CA 1
ATOM 1472 C C . LEU B 1 76 ? -0.938 -1.104 15.117 1 97.75 76 LEU B C 1
ATOM 1474 O O . LEU B 1 76 ? -1.109 -2.189 14.555 1 97.75 76 LEU B O 1
ATOM 1478 N N . TRP B 1 77 ? -1.371 0.044 14.641 1 97.75 77 TRP B N 1
ATOM 1479 C CA . TRP B 1 77 ? -2.033 0.084 13.344 1 97.75 77 TRP B CA 1
ATOM 1480 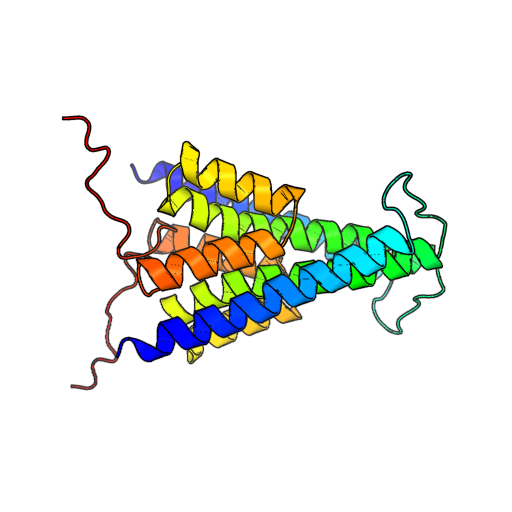C C . TRP B 1 77 ? -1.117 -0.451 12.25 1 97.75 77 TRP B C 1
ATOM 1482 O O . TRP B 1 77 ? -1.561 -1.189 11.367 1 97.75 77 TRP B O 1
ATOM 1492 N N . ALA B 1 78 ? 0.139 -0.1 12.281 1 98.31 78 ALA B N 1
ATOM 1493 C CA . ALA B 1 78 ? 1.12 -0.578 11.312 1 98.31 78 ALA B CA 1
ATOM 1494 C C . ALA B 1 78 ? 1.225 -2.1 11.344 1 98.31 78 ALA B C 1
ATOM 1496 O O . ALA B 1 78 ? 1.221 -2.75 10.297 1 98.31 78 ALA B O 1
ATOM 1497 N N . ALA B 1 79 ? 1.275 -2.631 12.531 1 98.12 79 ALA B N 1
ATOM 1498 C CA . ALA B 1 79 ? 1.361 -4.082 12.672 1 98.12 79 ALA B CA 1
ATOM 1499 C C . ALA B 1 79 ? 0.124 -4.766 12.102 1 98.12 79 ALA B C 1
ATOM 1501 O O . ALA B 1 79 ? 0.23 -5.797 11.438 1 98.12 79 ALA B O 1
ATOM 1502 N N . LEU B 1 80 ? -0.99 -4.23 12.383 1 97.81 80 LEU B N 1
ATOM 1503 C CA . LEU B 1 80 ? -2.24 -4.785 11.875 1 97.81 80 LEU B CA 1
ATOM 1504 C C . LEU B 1 80 ? -2.26 -4.766 10.352 1 97.81 80 LEU B C 1
ATOM 1506 O O . LEU B 1 80 ? -2.648 -5.75 9.719 1 97.81 80 LEU B O 1
ATOM 1510 N N . CYS B 1 81 ? -1.814 -3.666 9.742 1 98.19 81 CYS B N 1
ATOM 1511 C CA . CYS B 1 81 ? -1.765 -3.561 8.281 1 98.19 81 CYS B CA 1
ATOM 1512 C C . CYS B 1 81 ? -0.825 -4.605 7.695 1 98.19 81 CYS B C 1
ATOM 1514 O O . CYS B 1 81 ? -1.091 -5.148 6.621 1 98.19 81 CYS B O 1
ATOM 1516 N N . CYS B 1 82 ? 0.27 -4.891 8.414 1 97.69 82 CYS B N 1
ATOM 1517 C CA . CYS B 1 82 ? 1.285 -5.805 7.906 1 97.69 82 CYS B CA 1
ATOM 1518 C C . CYS B 1 82 ? 0.836 -7.254 8.062 1 97.69 82 CYS B C 1
ATOM 1520 O O . CYS B 1 82 ? 1.122 -8.094 7.199 1 97.69 82 CYS B O 1
ATOM 1522 N N . VAL B 1 83 ? 0.072 -7.496 9.078 1 95.5 83 VAL B N 1
ATOM 1523 C CA . VAL B 1 83 ? -0.257 -8.891 9.367 1 95.5 83 VAL B CA 1
ATOM 1524 C C . VAL B 1 83 ? -1.628 -9.227 8.789 1 95.5 83 VAL B C 1
ATOM 1526 O O . VAL B 1 83 ? -1.813 -10.297 8.195 1 95.5 83 VAL B O 1
ATOM 1529 N N . LEU B 1 84 ? -2.576 -8.258 8.914 1 94.19 84 LEU B N 1
ATOM 1530 C CA . LEU B 1 84 ? -3.953 -8.547 8.531 1 94.19 84 LEU B CA 1
ATOM 1531 C C . LEU B 1 84 ? -4.281 -7.918 7.18 1 94.19 84 LEU B C 1
ATOM 1533 O O . LEU B 1 84 ? -5.34 -8.188 6.605 1 94.19 84 LEU B O 1
ATOM 1537 N N . GLY B 1 85 ? -3.428 -7.016 6.711 1 96.12 85 GLY B N 1
ATOM 1538 C CA . GLY B 1 85 ? -3.512 -6.598 5.32 1 96.12 85 GLY B CA 1
ATOM 1539 C C . GLY B 1 85 ? -4.215 -5.266 5.141 1 96.12 85 GLY B C 1
ATOM 1540 O O . GLY B 1 85 ? -4.289 -4.465 6.078 1 96.12 85 GLY B O 1
ATOM 1541 N N . SER B 1 86 ? -4.648 -5.066 3.906 1 98.19 86 SER B N 1
ATOM 1542 C CA . SER B 1 86 ? -5.086 -3.758 3.434 1 98.19 86 SER B CA 1
ATOM 1543 C C . SER B 1 86 ? -6.438 -3.377 4.027 1 98.19 86 SER B C 1
ATOM 1545 O O . SER B 1 86 ? -6.809 -2.201 4.039 1 98.19 86 SER B O 1
ATOM 1547 N N . ALA B 1 87 ? -7.195 -4.34 4.516 1 98.31 87 ALA B N 1
ATOM 1548 C CA . ALA B 1 87 ? -8.453 -4.012 5.184 1 98.31 87 ALA B CA 1
ATOM 1549 C C . ALA B 1 87 ? -8.219 -3.082 6.371 1 98.31 87 ALA B C 1
ATOM 1551 O O . ALA B 1 87 ? -9.008 -2.166 6.617 1 98.31 87 ALA B O 1
ATOM 1552 N N . PHE B 1 88 ? -7.16 -3.289 7.074 1 98 88 PHE B N 1
ATOM 1553 C CA . PHE B 1 88 ? -6.871 -2.451 8.234 1 98 88 PHE B CA 1
ATOM 1554 C C . PHE B 1 88 ? -6.297 -1.108 7.801 1 98 88 PHE B C 1
ATOM 1556 O O . PHE B 1 88 ? -6.453 -0.105 8.5 1 98 88 PHE B O 1
ATOM 1563 N N . ALA B 1 89 ? -5.594 -1.072 6.629 1 98.56 89 ALA B N 1
ATOM 1564 C CA . ALA B 1 89 ? -5.227 0.219 6.051 1 98.56 89 ALA B CA 1
ATOM 1565 C C . ALA B 1 89 ? -6.461 1.069 5.777 1 98.56 89 ALA B C 1
ATOM 1567 O O . ALA B 1 89 ? -6.5 2.252 6.121 1 98.56 89 ALA B O 1
ATOM 1568 N N . CYS B 1 90 ? -7.441 0.402 5.18 1 98.75 90 CYS B N 1
ATOM 1569 C CA . CYS B 1 90 ? -8.695 1.101 4.906 1 98.75 90 CYS B CA 1
ATOM 1570 C C . CYS B 1 90 ? -9.352 1.562 6.199 1 98.75 90 CYS B C 1
ATOM 1572 O O . CYS B 1 90 ? -9.867 2.68 6.277 1 98.75 90 CYS B O 1
ATOM 1574 N N . LEU B 1 91 ? -9.359 0.694 7.164 1 98.56 91 LEU B N 1
ATOM 1575 C CA . LEU B 1 91 ? -9.984 1.055 8.43 1 98.56 91 LEU B CA 1
ATOM 1576 C C . LEU B 1 91 ? -9.305 2.271 9.047 1 98.56 91 LEU B C 1
ATOM 1578 O O . LEU B 1 91 ? -9.969 3.172 9.562 1 98.56 91 LEU B O 1
ATOM 1582 N N . TRP B 1 92 ? -8.016 2.287 9.016 1 98.56 92 TRP B N 1
ATOM 1583 C CA . TRP B 1 92 ? -7.289 3.426 9.562 1 98.56 92 TRP B CA 1
ATOM 1584 C C . TRP B 1 92 ? -7.637 4.707 8.812 1 98.56 92 TRP B C 1
ATOM 1586 O O . TRP B 1 92 ? -7.867 5.75 9.43 1 98.56 92 TRP B O 1
ATOM 1596 N N . VAL B 1 93 ? -7.668 4.668 7.531 1 98.44 93 VAL B N 1
ATOM 1597 C CA . VAL B 1 93 ? -7.969 5.82 6.691 1 98.44 93 VAL B CA 1
ATOM 1598 C C . VAL B 1 93 ? -9.383 6.32 6.984 1 98.44 93 VAL B C 1
ATOM 1600 O O . VAL B 1 93 ? -9.609 7.523 7.105 1 98.44 93 VAL B O 1
ATOM 1603 N N . VAL B 1 94 ? -10.312 5.379 7.086 1 98.31 94 VAL B N 1
ATOM 1604 C CA . VAL B 1 94 ? -11.695 5.73 7.391 1 98.31 94 VAL B CA 1
ATOM 1605 C C . VAL B 1 94 ? -11.766 6.422 8.75 1 98.31 94 VAL B C 1
ATOM 1607 O O . VAL B 1 94 ? -12.422 7.457 8.891 1 98.31 94 VAL B O 1
ATOM 1610 N N . ARG B 1 95 ? -11.086 5.793 9.727 1 97.12 95 ARG B N 1
ATOM 1611 C CA . ARG B 1 95 ? -11.016 6.402 11.047 1 97.12 95 ARG B CA 1
ATOM 1612 C C . ARG B 1 95 ? -10.484 7.828 10.977 1 97.12 95 ARG B C 1
ATOM 1614 O O . ARG B 1 95 ? -11.047 8.742 11.578 1 97.12 95 ARG B O 1
ATOM 1621 N N . ARG B 1 96 ? -9.461 8.023 10.258 1 95.88 96 ARG B N 1
ATOM 1622 C CA . ARG B 1 96 ? -8.828 9.328 10.109 1 95.88 96 ARG B CA 1
ATOM 1623 C C . ARG B 1 96 ? -9.766 10.328 9.445 1 95.88 96 ARG B C 1
ATOM 1625 O O . ARG B 1 96 ? -9.898 11.469 9.898 1 95.88 96 ARG B O 1
ATOM 1632 N N . LEU B 1 97 ? -10.406 9.969 8.406 1 96.31 97 LEU B N 1
ATOM 1633 C CA . LEU B 1 97 ? -11.32 10.828 7.664 1 96.31 97 LEU B CA 1
ATOM 1634 C C . LEU B 1 97 ? -12.516 11.234 8.523 1 96.31 97 LEU B C 1
ATOM 1636 O O . LEU B 1 97 ? -12.945 12.391 8.492 1 96.31 97 LEU B O 1
ATOM 1640 N N . LEU B 1 98 ? -13.008 10.312 9.281 1 95.75 98 LEU B N 1
ATOM 1641 C CA . LEU B 1 98 ? -14.172 10.594 10.109 1 95.75 98 LEU B CA 1
ATOM 1642 C C . LEU B 1 98 ? -13.797 11.461 11.305 1 95.75 98 LEU B C 1
ATOM 1644 O O . LEU B 1 98 ? -14.586 12.289 11.758 1 95.75 98 LEU B O 1
ATOM 1648 N N . GLN B 1 99 ? -12.594 11.32 11.781 1 93.75 99 GLN B N 1
ATOM 1649 C CA . GLN B 1 99 ? -12.164 12.047 12.977 1 93.75 99 GLN B CA 1
ATOM 1650 C C . GLN B 1 99 ? -11.609 13.422 12.609 1 93.75 99 GLN B C 1
ATOM 1652 O O . GLN B 1 99 ? -11.836 14.398 13.328 1 93.75 99 GLN B O 1
ATOM 1657 N N . ARG B 1 100 ? -10.867 13.508 11.484 1 92.31 100 ARG B N 1
ATOM 1658 C CA . ARG B 1 100 ? -10.102 14.727 11.234 1 92.31 100 ARG B CA 1
ATOM 1659 C C . ARG B 1 100 ? -10.492 15.344 9.891 1 92.31 100 ARG B C 1
ATOM 1661 O O . ARG B 1 100 ? -10.133 16.484 9.602 1 92.31 100 ARG B O 1
ATOM 1668 N N . GLY B 1 101 ? -11.102 14.57 9.055 1 92.69 101 GLY B N 1
ATOM 1669 C CA . GLY B 1 101 ? -11.695 15.102 7.832 1 92.69 101 GLY B CA 1
ATOM 1670 C C . GLY B 1 101 ? -10.68 15.305 6.719 1 92.69 101 GLY B C 1
ATOM 1671 O O . GLY B 1 101 ? -10.992 15.93 5.699 1 92.69 101 GLY B O 1
ATOM 1672 N N . THR B 1 102 ? -9.391 14.891 6.934 1 91.62 102 THR B N 1
ATOM 1673 C CA . THR B 1 102 ? -8.398 15.102 5.879 1 91.62 102 THR B CA 1
ATOM 1674 C C . THR B 1 102 ? -7.32 14.023 5.938 1 91.62 102 THR B C 1
ATOM 1676 O O . THR B 1 102 ? -7.062 13.445 6.996 1 91.62 102 THR B O 1
ATOM 1679 N N . LEU B 1 103 ? -6.738 13.797 4.801 1 96.19 103 LEU B N 1
ATOM 1680 C CA . LEU B 1 103 ? -5.582 12.922 4.676 1 96.19 103 LEU B CA 1
ATOM 1681 C C . LEU B 1 103 ? -4.344 13.711 4.254 1 96.19 103 LEU B C 1
ATOM 1683 O O . LEU B 1 103 ? -3.316 13.125 3.908 1 96.19 103 LEU B O 1
ATOM 1687 N N . ARG B 1 104 ? -4.441 14.961 4.23 1 95.44 104 ARG B N 1
ATOM 1688 C CA . ARG B 1 104 ? -3.336 15.812 3.793 1 95.44 104 ARG B CA 1
ATOM 1689 C C . ARG B 1 104 ? -2.186 15.773 4.793 1 95.44 104 ARG B C 1
ATOM 1691 O O . ARG B 1 104 ? -2.406 15.836 6.004 1 95.44 104 ARG B O 1
ATOM 1698 N N . LEU B 1 105 ? -1 15.766 4.23 1 95.25 105 LEU B N 1
ATOM 1699 C CA . LEU B 1 105 ? 0.172 15.812 5.098 1 95.25 105 LEU B CA 1
ATOM 1700 C C . LEU B 1 105 ? 0.404 17.219 5.617 1 95.25 105 LEU B C 1
ATOM 1702 O O . LEU B 1 105 ? 0.089 18.203 4.938 1 95.25 105 LEU B O 1
ATOM 1706 N N . ALA B 1 106 ? 0.926 17.297 6.789 1 91.62 106 ALA B N 1
ATOM 1707 C CA . ALA B 1 106 ? 1.262 18.594 7.398 1 91.62 106 ALA B CA 1
ATOM 1708 C C . ALA B 1 106 ? 2.324 19.312 6.586 1 91.62 106 ALA B C 1
ATOM 1710 O O . ALA B 1 106 ? 3.146 18.688 5.914 1 91.62 106 ALA B O 1
ATOM 1711 N N . GLY B 1 107 ? 2.348 20.641 6.695 1 83.25 107 GLY B N 1
ATOM 1712 C CA . GLY B 1 107 ? 3.355 21.469 6.035 1 83.25 107 GLY B CA 1
ATOM 1713 C C . GLY B 1 107 ? 3.119 21.609 4.547 1 83.25 107 GLY B C 1
ATOM 1714 O O . GLY B 1 107 ? 4.016 22.016 3.807 1 83.25 107 GLY B O 1
ATOM 1715 N N . SER B 1 108 ? 2.18 20.969 4.09 1 68.62 108 SER B N 1
ATOM 1716 C CA . SER B 1 108 ? 1.87 21.125 2.672 1 68.62 108 SER B CA 1
ATOM 1717 C C . SER B 1 108 ? 1.521 22.578 2.338 1 68.62 108 SER B C 1
ATOM 1719 O O . SER B 1 108 ? 0.936 23.281 3.16 1 68.62 108 SER B O 1
ATOM 1721 N N . ALA B 1 109 ? 2.471 23.5 1.734 1 54.94 109 ALA B N 1
ATOM 1722 C CA . ALA B 1 109 ? 2.287 24.891 1.336 1 54.94 109 ALA B CA 1
ATOM 1723 C C . ALA B 1 109 ? 0.821 25.188 1.027 1 54.94 109 ALA B C 1
ATOM 1725 O O . ALA B 1 109 ? 0.176 24.438 0.286 1 54.94 109 ALA B O 1
ATOM 1726 N N . ASP B 1 110 ? -0.042 25.797 1.908 1 46.44 110 ASP B N 1
ATOM 1727 C CA . ASP B 1 110 ? -1.272 26.422 1.441 1 46.44 110 ASP B CA 1
ATOM 1728 C C . ASP B 1 110 ? -1.126 26.922 0.004 1 46.44 110 ASP B C 1
ATOM 1730 O O . ASP B 1 110 ? -2.111 27 -0.733 1 46.44 110 ASP B O 1
ATOM 1734 N N . GLY B 1 111 ? -0.13 28.031 -0.162 1 39.53 111 GLY B N 1
ATOM 1735 C CA . GLY B 1 111 ? -0.128 29.266 -0.938 1 39.53 111 GLY B CA 1
ATOM 1736 C C . GLY B 1 111 ? -0.183 29.031 -2.436 1 39.53 111 GLY B C 1
ATOM 1737 O O . GLY B 1 111 ? -0.292 29.969 -3.219 1 39.53 111 GLY B O 1
ATOM 1738 N N . ALA B 1 112 ? 0.68 28.25 -3.104 1 38.75 112 ALA B N 1
ATOM 1739 C CA . ALA B 1 112 ? 0.859 28.828 -4.434 1 38.75 112 ALA B CA 1
ATOM 1740 C C . ALA B 1 112 ? -0.462 28.859 -5.195 1 38.75 112 ALA B C 1
ATOM 1742 O O . ALA B 1 112 ? -0.603 29.609 -6.164 1 38.75 112 ALA B O 1
ATOM 1743 N N . PHE B 1 113 ? -1.292 27.766 -5.312 1 34.19 113 PHE B N 1
ATOM 1744 C CA . PHE B 1 113 ? -2.35 28.094 -6.262 1 34.19 113 PHE B CA 1
ATOM 1745 C C . PHE B 1 113 ? -3.463 28.891 -5.578 1 34.19 113 PHE B C 1
ATOM 1747 O O . PHE B 1 113 ? -4.543 28.344 -5.328 1 34.19 113 PHE B O 1
ATOM 1754 N N . ALA B 1 114 ? -3.281 29.578 -4.539 1 32.25 114 ALA B N 1
ATOM 1755 C CA . ALA B 1 114 ? -4.145 30.75 -4.461 1 32.25 114 ALA B CA 1
ATOM 1756 C C . ALA B 1 114 ? -4.133 31.531 -5.77 1 32.25 114 ALA B C 1
ATOM 1758 O O . ALA B 1 114 ? -3.133 32.156 -6.117 1 32.25 114 ALA B O 1
ATOM 1759 N N . TYR B 1 115 ? -4.688 31.109 -6.836 1 25.33 115 TYR B N 1
ATOM 1760 C CA . TYR B 1 115 ? -5.102 32.062 -7.855 1 25.33 115 TYR B CA 1
ATOM 1761 C C . TYR B 1 115 ? -5.652 33.344 -7.219 1 25.33 115 TYR B C 1
ATOM 1763 O O . TYR B 1 115 ? -6.617 33.281 -6.453 1 25.33 115 TYR B O 1
ATOM 1771 N N . ASP B 1 116 ? -4.789 34.219 -6.676 1 23.55 116 ASP B N 1
ATOM 1772 C CA . ASP B 1 116 ? -5.27 35.594 -6.91 1 23.55 116 ASP B CA 1
ATOM 1773 C C . ASP B 1 116 ? -5.789 35.75 -8.336 1 23.55 116 ASP B C 1
ATOM 1775 O O . ASP B 1 116 ? -5.23 35.188 -9.273 1 23.55 116 ASP B O 1
#